Protein AF-A0A1Y3Z872-F1 (afdb_monomer_lite)

Radius of gyration: 25.76 Å; chains: 1; bounding box: 66×37×80 Å

Foldseek 3Di:
DDQDQDQDLDPVVLVVDQDDDDPDDCVPPDPPCCVVPVVPDPVNVVVVVCCVPPVDDDDPDDDRDPRSVVRSVVSSCVNDLLLVLCVPPVVLFAQFQWDFLVLSLLLSVLVCCVPPVVHDDDDSVVSVVVNQVSCCDPPNVVWKHQPAADPVRHGDWDAGDDDRDDRPSCVVSPHDPPDPPPPRTHHGMGTPDGRDDDPPDDDPDD

Sequence (206 aa):
NDLPRVRDRTDSFLRRCLIIEFDKCFTGRERKYIKEDYLTRPEVLEYVLYRVLTVMPSYYELPVPAACKTAADDFSLANNPVMEFAQECLPQLVKYDVFPFEILYILYKNYLKDNNPSSTPLGKNTFITELTRVVQKPPLADEWVYPGRGANNDHIKVPFGYDCGREELLSDYGIAFPGPYIGKRVTGIVRRNPVAVPAQSEPPTA

Secondary structure (DSSP, 8-state):
-PPPP-S--SHHHHTT----------TTS--THHHHTGGG-HHHHHHHHHIIIIISPP-SS----HHHHHHHHHHHHHT-HHHHHHHHHGGG--S-SEEEHHHHHHHHHHHHHHH-TTSPPPPHHHHHHHHHHHTTSTTHHHHEE---B-TTSPBPPEEP-------HHHHHTT---S-TT--SEE-EEEESSPPPPPPPPPPPP-

pLDDT: mean 85.7, std 11.68, range [40.25, 97.69]

Structure (mmCIF, N/CA/C/O backbone):
data_AF-A0A1Y3Z872-F1
#
_entry.id   AF-A0A1Y3Z872-F1
#
loop_
_atom_site.group_PDB
_atom_site.id
_atom_site.type_symbol
_atom_site.label_atom_id
_atom_site.label_alt_id
_atom_site.label_comp_id
_atom_site.label_asym_id
_atom_site.label_entity_id
_atom_site.label_seq_id
_atom_site.pdbx_PDB_ins_code
_atom_site.Cartn_x
_atom_site.Cartn_y
_atom_site.Cartn_z
_atom_site.occupancy
_atom_site.B_iso_or_equiv
_atom_site.auth_seq_id
_atom_site.auth_comp_id
_atom_site.auth_asym_id
_atom_site.auth_atom_id
_atom_site.pdbx_PDB_model_num
ATOM 1 N N . ASN A 1 1 ? -17.282 -11.108 8.131 1.00 66.12 1 ASN A N 1
ATOM 2 C CA . ASN A 1 1 ? -16.591 -10.447 9.262 1.00 66.12 1 ASN A CA 1
ATOM 3 C C . ASN A 1 1 ? -15.231 -9.923 8.826 1.00 66.12 1 ASN A C 1
ATOM 5 O O . ASN A 1 1 ? -14.314 -9.887 9.634 1.00 66.12 1 ASN A O 1
ATOM 9 N N . ASP A 1 2 ? -15.096 -9.515 7.566 1.00 68.44 2 ASP A N 1
ATOM 10 C CA . ASP A 1 2 ? -13.817 -9.046 7.043 1.00 68.44 2 ASP A CA 1
ATOM 11 C C . ASP A 1 2 ? -13.622 -7.570 7.379 1.00 68.44 2 ASP A C 1
ATOM 13 O O . ASP A 1 2 ? -14.581 -6.864 7.717 1.00 68.44 2 ASP A O 1
ATOM 17 N N . LEU A 1 3 ? -12.377 -7.106 7.288 1.00 77.12 3 LEU A N 1
ATOM 18 C CA . LEU A 1 3 ? -12.064 -5.699 7.495 1.00 77.12 3 LEU A CA 1
ATOM 19 C C . LEU A 1 3 ? -12.871 -4.836 6.508 1.00 77.12 3 LEU A C 1
ATOM 21 O O . LEU A 1 3 ? -12.918 -5.148 5.313 1.00 77.12 3 LEU A O 1
ATOM 25 N N . PRO A 1 4 ? -13.510 -3.747 6.975 1.00 75.25 4 PRO A N 1
ATOM 26 C CA . PRO A 1 4 ? -14.294 -2.903 6.092 1.00 75.25 4 PRO A CA 1
ATOM 27 C C . PRO A 1 4 ? -13.388 -2.280 5.026 1.00 75.25 4 PRO A C 1
ATOM 29 O O . PRO A 1 4 ? -12.330 -1.728 5.328 1.00 75.25 4 PRO A O 1
ATOM 32 N N . ARG A 1 5 ? -13.807 -2.344 3.759 1.00 75.00 5 ARG A N 1
ATOM 33 C CA . ARG A 1 5 ? -13.124 -1.629 2.678 1.00 75.00 5 ARG A CA 1
ATOM 34 C C . ARG A 1 5 ? -13.640 -0.196 2.642 1.00 75.00 5 ARG A C 1
ATOM 36 O O . ARG A 1 5 ? -14.825 0.033 2.405 1.00 75.00 5 ARG A O 1
ATOM 43 N N . VAL A 1 6 ? -12.762 0.774 2.887 1.00 75.31 6 VAL A N 1
ATOM 44 C CA . VAL A 1 6 ? -13.133 2.197 2.932 1.00 75.31 6 VAL A CA 1
ATOM 45 C C . VAL A 1 6 ? -12.511 2.946 1.756 1.00 75.31 6 VAL A C 1
ATOM 47 O O . VAL A 1 6 ? -11.404 2.645 1.302 1.00 75.31 6 VAL A O 1
ATOM 50 N N . ARG A 1 7 ? -13.263 3.917 1.221 1.00 68.56 7 ARG A N 1
ATOM 51 C CA . ARG A 1 7 ? -12.821 4.754 0.098 1.00 68.56 7 ARG A CA 1
ATOM 52 C C . ARG A 1 7 ? -11.747 5.760 0.521 1.00 68.56 7 ARG A C 1
ATOM 54 O O . ARG A 1 7 ? -10.785 5.952 -0.216 1.00 68.56 7 ARG A O 1
ATOM 61 N N . ASP A 1 8 ? -11.924 6.408 1.673 1.00 68.69 8 ASP A N 1
ATOM 62 C CA . ASP A 1 8 ? -10.908 7.281 2.269 1.00 68.69 8 ASP A CA 1
ATOM 63 C C . ASP A 1 8 ? -9.905 6.434 3.058 1.00 68.69 8 ASP A C 1
ATOM 65 O O . ASP A 1 8 ? -10.268 5.711 3.981 1.00 68.69 8 ASP A O 1
ATOM 69 N N . ARG A 1 9 ? -8.644 6.494 2.637 1.00 71.50 9 ARG A N 1
ATOM 70 C CA . ARG A 1 9 ? -7.529 5.682 3.153 1.00 71.50 9 ARG A CA 1
ATOM 71 C C . ARG A 1 9 ? -6.392 6.564 3.654 1.00 71.50 9 ARG A C 1
ATOM 73 O O . ARG A 1 9 ? -5.258 6.122 3.794 1.00 71.50 9 ARG A O 1
ATOM 80 N N . THR A 1 10 ? -6.672 7.854 3.817 1.00 69.25 10 THR A N 1
ATOM 81 C CA . THR A 1 10 ? -5.674 8.816 4.258 1.00 69.25 10 THR A CA 1
ATOM 82 C C . THR A 1 10 ? -5.357 8.611 5.734 1.00 69.25 10 THR A C 1
ATOM 84 O O . THR A 1 10 ? -6.208 8.199 6.521 1.00 69.25 10 THR A O 1
ATOM 87 N N . ASP A 1 11 ? -4.153 9.003 6.144 1.00 71.62 11 ASP A N 1
ATOM 88 C CA . ASP A 1 11 ? -3.792 9.082 7.565 1.00 71.62 11 ASP A CA 1
ATOM 89 C C . ASP A 1 11 ? -4.766 9.988 8.351 1.00 71.62 11 ASP A C 1
ATOM 91 O O . ASP A 1 11 ? -5.084 9.767 9.517 1.00 71.62 11 ASP A O 1
ATOM 95 N N . SER A 1 12 ? -5.352 10.971 7.656 1.00 77.06 12 SER A N 1
ATOM 96 C CA . SER A 1 12 ? -6.425 11.824 8.167 1.00 77.06 12 SER A CA 1
ATOM 97 C C . SER A 1 12 ? -7.686 11.033 8.532 1.00 77.06 12 SER A C 1
ATOM 99 O O . SER A 1 12 ? -8.333 11.347 9.531 1.00 77.06 12 SER A O 1
ATOM 101 N N . PHE A 1 13 ? -8.061 10.024 7.751 1.00 83.19 13 PHE A N 1
ATOM 102 C CA . PHE A 1 13 ? -9.158 9.130 8.105 1.00 83.19 13 PHE A CA 1
ATOM 103 C C . PHE A 1 13 ? -8.778 8.265 9.312 1.00 83.19 13 PHE A C 1
ATOM 105 O O . PHE A 1 13 ? -9.490 8.277 10.315 1.00 83.19 13 PHE A O 1
ATOM 112 N N . LEU A 1 14 ? -7.612 7.611 9.265 1.00 81.88 14 LEU A N 1
ATOM 113 C CA . LEU A 1 14 ? -7.167 6.678 10.308 1.00 81.88 14 LEU A CA 1
ATOM 114 C C . LEU A 1 14 ? -7.026 7.335 11.684 1.00 81.88 14 LEU A C 1
ATOM 116 O O . LEU A 1 14 ? -7.503 6.779 12.666 1.00 81.88 14 LEU A O 1
ATOM 120 N N . ARG A 1 15 ? -6.492 8.560 11.773 1.00 83.06 15 ARG A N 1
ATOM 121 C CA . ARG A 1 15 ? -6.383 9.293 13.053 1.00 83.06 15 ARG A CA 1
ATOM 122 C C . ARG A 1 15 ? -7.730 9.614 13.717 1.00 83.06 15 ARG A C 1
ATOM 124 O O . ARG A 1 15 ? -7.749 10.040 14.866 1.00 83.06 15 ARG A O 1
ATOM 131 N N . ARG A 1 16 ? -8.850 9.495 12.991 1.00 86.81 16 ARG A N 1
ATOM 132 C CA . ARG A 1 16 ? -10.214 9.715 13.512 1.00 86.81 16 ARG A CA 1
ATOM 133 C C . ARG A 1 16 ? -10.925 8.413 13.874 1.00 86.81 16 ARG A C 1
ATOM 135 O O . ARG A 1 16 ? -12.041 8.462 14.384 1.00 86.81 16 ARG A O 1
ATOM 142 N N . CYS A 1 17 ? -10.305 7.268 13.609 1.00 86.44 17 CYS A N 1
ATOM 143 C CA . CYS A 1 17 ? -10.882 5.957 13.847 1.00 86.44 17 CYS A CA 1
ATOM 144 C C . CYS A 1 17 ? -10.102 5.226 14.942 1.00 86.44 17 CYS A C 1
ATOM 146 O O . CYS A 1 17 ? -8.883 5.108 14.875 1.00 86.44 17 CYS A O 1
ATOM 148 N N . LEU A 1 18 ? -10.819 4.684 15.929 1.00 89.19 18 LEU A N 1
ATOM 149 C CA . LEU A 1 18 ? -10.270 3.710 16.870 1.00 89.19 18 LEU A CA 1
ATOM 150 C C . LEU A 1 18 ? -10.785 2.326 16.471 1.00 89.19 18 LEU A C 1
ATOM 152 O O . LEU A 1 18 ? -11.960 2.020 16.667 1.00 89.19 18 LEU A O 1
ATOM 156 N N . ILE A 1 19 ? -9.917 1.515 15.867 1.00 88.56 19 ILE A N 1
ATOM 157 C CA . ILE A 1 19 ? -10.273 0.171 15.403 1.00 88.56 19 ILE A CA 1
ATOM 158 C C . ILE A 1 19 ? -10.129 -0.796 16.580 1.00 88.56 19 ILE A C 1
ATOM 160 O O . ILE A 1 19 ? -9.065 -0.895 17.192 1.00 88.56 19 ILE A O 1
ATOM 164 N N . ILE A 1 20 ? -11.229 -1.468 16.926 1.00 89.25 20 ILE A N 1
ATOM 165 C CA . ILE A 1 20 ? -11.314 -2.402 18.053 1.00 89.25 20 ILE A CA 1
ATOM 166 C C . ILE A 1 20 ? -11.712 -3.770 17.512 1.00 89.25 20 ILE A C 1
ATOM 168 O O . ILE A 1 20 ? -12.798 -3.936 16.955 1.00 89.25 20 ILE A O 1
ATOM 172 N N . GLU A 1 21 ? -10.839 -4.749 17.707 1.00 86.75 21 GLU A N 1
ATOM 173 C CA . GLU A 1 21 ? -11.102 -6.137 17.347 1.00 86.75 21 GLU A CA 1
ATOM 174 C C . GLU A 1 21 ? -11.814 -6.864 18.490 1.00 86.75 21 GLU A C 1
ATOM 176 O O . GLU A 1 21 ? -11.395 -6.812 19.648 1.00 86.75 21 GLU A O 1
ATOM 181 N N . PHE A 1 22 ? -12.897 -7.566 18.159 1.00 88.00 22 PHE A N 1
ATOM 182 C CA . PHE A 1 22 ? -13.610 -8.431 19.094 1.00 88.00 22 PHE 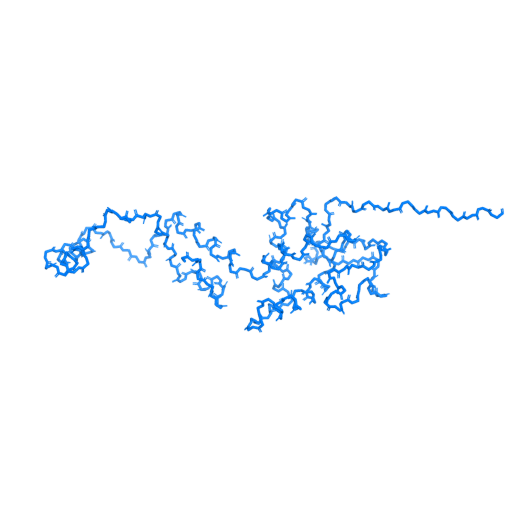A CA 1
ATOM 183 C C . PHE A 1 22 ? -13.165 -9.879 18.872 1.00 88.00 22 PHE A C 1
ATOM 185 O O . PHE A 1 22 ? -13.728 -10.597 18.051 1.00 88.00 22 PHE A O 1
ATOM 192 N N . ASP A 1 23 ? -12.152 -10.311 19.622 1.00 86.50 23 ASP A N 1
ATOM 193 C CA . ASP A 1 23 ? -11.539 -11.644 19.513 1.00 86.50 23 ASP A CA 1
ATOM 194 C C . ASP A 1 23 ? -12.351 -12.761 20.205 1.00 86.50 23 ASP A C 1
ATOM 196 O O . ASP A 1 23 ? -12.049 -13.950 20.076 1.00 86.50 23 ASP A O 1
ATOM 200 N N . LYS A 1 24 ? -13.388 -12.404 20.976 1.00 88.75 24 LYS A N 1
ATOM 201 C CA . LYS A 1 24 ? -14.192 -13.364 21.743 1.00 88.75 24 LYS A CA 1
ATOM 202 C C . LYS A 1 24 ? -15.412 -13.846 20.969 1.00 88.75 24 LYS A C 1
ATOM 204 O O . LYS A 1 24 ? -16.286 -13.073 20.591 1.00 88.75 24 LYS A O 1
ATOM 209 N N . CYS A 1 25 ? -15.528 -15.168 20.867 1.00 87.38 25 CYS A N 1
ATOM 210 C CA . CYS A 1 25 ? -16.729 -15.853 20.406 1.00 87.38 25 CYS A CA 1
ATOM 211 C C . CYS A 1 25 ? -17.545 -16.377 21.601 1.00 87.38 25 CYS A C 1
ATOM 213 O O . CYS A 1 25 ? -17.008 -17.029 22.508 1.00 87.38 25 CYS A O 1
ATOM 215 N N . PHE A 1 26 ? -18.848 -16.097 21.612 1.00 89.62 26 PHE A N 1
ATOM 216 C CA . PHE A 1 26 ? -19.775 -16.542 22.659 1.00 89.62 26 PHE A CA 1
ATOM 217 C C . PHE A 1 26 ? -20.781 -17.591 22.181 1.00 89.62 26 PHE A C 1
ATOM 219 O O . PHE A 1 26 ? -21.652 -17.964 22.960 1.00 89.62 26 PHE A O 1
ATOM 226 N N . THR A 1 27 ? -20.646 -18.098 20.953 1.00 90.75 27 THR A N 1
ATOM 227 C CA . THR A 1 27 ? -21.543 -19.114 20.388 1.00 90.75 27 THR A CA 1
ATOM 228 C C . THR A 1 27 ? -21.697 -20.304 21.335 1.00 90.75 27 THR A C 1
ATOM 230 O O . THR A 1 27 ? -20.707 -20.865 21.804 1.00 90.75 27 THR A O 1
ATOM 233 N N . GLY A 1 28 ? -22.942 -20.658 21.661 1.00 93.19 28 GLY A N 1
ATOM 234 C CA . GLY A 1 28 ? -23.264 -21.760 22.581 1.00 93.19 28 GLY A CA 1
ATOM 235 C C . GLY A 1 28 ? -23.115 -21.437 24.077 1.00 93.19 28 GLY A C 1
ATOM 236 O O . GLY A 1 28 ? -23.486 -22.248 24.920 1.00 93.19 28 GLY A O 1
ATOM 237 N N . ARG A 1 29 ? -22.628 -20.242 24.426 1.00 93.44 29 ARG A N 1
ATOM 238 C CA . ARG A 1 29 ? -22.554 -19.709 25.802 1.00 93.44 29 ARG A CA 1
ATOM 239 C C . ARG A 1 29 ? -23.128 -18.293 25.901 1.00 93.44 29 ARG A C 1
ATOM 241 O O . ARG A 1 29 ? -22.707 -17.483 26.728 1.00 93.44 29 ARG A O 1
ATOM 248 N N . GLU A 1 30 ? -24.071 -17.984 25.017 1.00 93.06 30 GLU A N 1
ATOM 249 C CA . GLU A 1 30 ? -24.700 -16.673 24.915 1.00 93.06 30 GLU A CA 1
ATOM 250 C C . GLU A 1 30 ? -25.536 -16.360 26.158 1.00 93.06 30 GLU A C 1
ATOM 252 O O . GLU A 1 30 ? -26.421 -17.118 26.556 1.00 93.06 30 GLU A O 1
ATOM 257 N N . ARG A 1 31 ? -25.327 -15.174 26.726 1.00 93.19 31 ARG A N 1
ATOM 258 C CA . ARG A 1 31 ? -26.200 -14.609 27.759 1.00 93.19 31 ARG A CA 1
ATOM 259 C C . ARG A 1 31 ? -27.181 -13.635 27.114 1.00 93.19 31 ARG A C 1
ATOM 261 O O . ARG A 1 31 ? -26.983 -12.425 27.162 1.00 93.19 31 ARG A O 1
ATOM 268 N N . LYS A 1 32 ? -28.225 -14.173 26.476 1.00 91.75 32 LYS A N 1
ATOM 269 C CA . LYS A 1 32 ? -29.190 -13.399 25.662 1.00 91.75 32 LYS A CA 1
ATOM 270 C C . LYS A 1 32 ? -29.867 -12.259 26.438 1.00 91.75 32 LYS A C 1
ATOM 272 O O . LYS A 1 32 ? -30.037 -11.170 25.899 1.00 91.75 32 LYS A O 1
ATOM 277 N N . TYR A 1 33 ? -30.119 -12.473 27.732 1.00 93.31 33 TYR A N 1
ATOM 278 C CA . TYR A 1 33 ? -30.710 -11.487 28.643 1.00 93.31 33 TYR A CA 1
ATOM 279 C C . TYR A 1 33 ? -29.883 -10.199 28.810 1.00 93.31 33 TYR A C 1
ATOM 281 O O . TYR A 1 33 ? -30.417 -9.187 29.251 1.00 93.31 33 TYR A O 1
ATOM 289 N N . ILE A 1 34 ? -28.588 -10.194 28.457 1.00 92.94 34 ILE A N 1
ATOM 290 C CA . ILE A 1 34 ? -27.761 -8.981 28.550 1.00 92.94 34 ILE A CA 1
ATOM 291 C C . ILE A 1 34 ? -28.351 -7.857 27.695 1.00 92.94 34 ILE A C 1
ATOM 293 O O . ILE A 1 34 ? -28.415 -6.716 28.143 1.00 92.94 34 ILE A O 1
ATOM 297 N N . LYS A 1 35 ? -28.792 -8.179 26.475 1.00 88.81 35 LYS A N 1
ATOM 298 C CA . LYS A 1 35 ? -29.248 -7.176 25.509 1.00 88.81 35 LYS A CA 1
ATOM 299 C C . LYS A 1 35 ? -30.618 -6.602 25.861 1.00 88.81 35 LYS A C 1
ATOM 301 O O . LYS A 1 35 ? -30.815 -5.400 25.742 1.00 88.81 35 LYS A O 1
ATOM 306 N N . GLU A 1 36 ? -31.551 -7.471 26.230 1.00 91.00 36 GLU A N 1
ATOM 307 C CA . GLU A 1 36 ? -32.970 -7.122 26.385 1.00 91.00 36 GLU A CA 1
ATOM 308 C C . GLU A 1 36 ? -33.304 -6.588 27.778 1.00 91.00 36 GLU A C 1
ATOM 310 O O . GLU A 1 36 ? -34.220 -5.788 27.916 1.00 91.00 36 GLU A O 1
ATOM 315 N N . ASP A 1 37 ? -32.556 -7.011 28.796 1.00 94.06 37 ASP A N 1
ATOM 316 C CA . ASP A 1 37 ? -32.821 -6.670 30.190 1.00 94.06 37 ASP A CA 1
ATOM 317 C C . ASP A 1 37 ? -31.643 -5.875 30.768 1.00 94.06 37 ASP A C 1
ATOM 319 O O . ASP A 1 37 ? -31.758 -4.673 31.007 1.00 94.06 37 ASP A O 1
ATOM 323 N N . TYR A 1 38 ? -30.464 -6.494 30.876 1.00 93.94 38 TYR A N 1
ATOM 324 C CA . TYR A 1 38 ? -29.333 -5.951 31.644 1.00 93.94 38 TYR A CA 1
ATOM 325 C C . TYR A 1 38 ? -28.867 -4.551 31.202 1.00 93.94 38 TYR A C 1
ATOM 327 O O . TYR A 1 38 ? -28.580 -3.711 32.049 1.00 93.94 38 TYR A O 1
ATOM 335 N N . LEU A 1 39 ? -28.813 -4.276 29.892 1.00 92.81 39 LEU A N 1
ATOM 336 C CA . LEU A 1 39 ? -28.410 -2.965 29.358 1.00 92.81 39 LEU A CA 1
ATOM 337 C C . LEU A 1 39 ? -29.425 -1.840 29.618 1.00 92.81 39 LEU A C 1
ATOM 339 O O . LEU A 1 39 ? -29.081 -0.674 29.447 1.00 92.81 39 LEU A O 1
ATOM 343 N N . THR A 1 40 ? -30.658 -2.172 30.006 1.00 94.06 40 THR A N 1
ATOM 344 C CA . THR A 1 40 ? -31.743 -1.199 30.226 1.00 94.06 40 THR A CA 1
ATOM 345 C C . THR A 1 40 ? -32.035 -0.944 31.701 1.00 94.06 40 THR A C 1
ATOM 347 O O . THR A 1 40 ? -32.778 -0.018 32.028 1.00 94.06 40 THR A O 1
ATOM 350 N N . ARG A 1 41 ? -31.451 -1.744 32.600 1.00 97.00 41 ARG A N 1
ATOM 351 C CA . ARG A 1 41 ? -31.707 -1.640 34.033 1.00 97.00 41 ARG A CA 1
ATOM 352 C C . ARG A 1 41 ? -31.155 -0.328 34.604 1.00 97.00 41 ARG A C 1
ATOM 354 O O . ARG A 1 41 ? -29.981 -0.025 34.357 1.00 97.00 41 ARG A O 1
ATOM 361 N N . PRO A 1 42 ? -31.944 0.424 35.394 1.00 97.69 42 PRO A N 1
ATOM 362 C CA . PRO A 1 42 ? -31.511 1.697 35.964 1.00 97.69 42 PRO A CA 1
ATOM 363 C C . PRO A 1 42 ? -30.186 1.598 36.721 1.00 97.69 42 PRO A C 1
ATOM 365 O O . PRO A 1 42 ? -29.287 2.395 36.476 1.00 97.69 42 PRO A O 1
ATOM 368 N N . GLU A 1 43 ? -30.004 0.564 37.544 1.00 97.19 43 GLU A N 1
ATOM 369 C CA . GLU A 1 43 ? -28.798 0.395 38.353 1.00 97.19 43 GLU A CA 1
ATOM 370 C C . GLU A 1 43 ? -27.528 0.198 37.509 1.00 97.19 43 GLU A C 1
ATOM 372 O O . GLU A 1 43 ? -26.439 0.616 37.903 1.00 97.19 43 GLU A O 1
ATOM 377 N N . VAL A 1 44 ? -27.649 -0.404 36.320 1.00 96.25 44 VAL A N 1
ATOM 378 C CA . VAL A 1 44 ? -26.520 -0.598 35.399 1.00 96.25 44 VAL A CA 1
ATOM 379 C C . VAL A 1 44 ? -26.169 0.719 34.712 1.00 96.25 44 VAL A C 1
ATOM 381 O O . VAL A 1 44 ? -24.991 1.062 34.606 1.00 96.25 44 VAL A O 1
ATOM 384 N N . LEU A 1 45 ? -27.176 1.476 34.275 1.00 96.25 45 LEU A N 1
ATOM 385 C CA . LEU A 1 45 ? -26.983 2.781 33.643 1.00 96.25 45 LEU A CA 1
ATOM 386 C C . LEU A 1 45 ? -26.377 3.792 34.623 1.00 96.25 45 LEU A C 1
ATOM 388 O O . LEU A 1 45 ? -25.405 4.473 34.289 1.00 96.25 45 LEU A O 1
ATOM 392 N N . GLU A 1 46 ? -26.900 3.837 35.848 1.00 97.25 46 GLU A N 1
ATOM 393 C CA . GLU A 1 46 ? -26.372 4.656 36.939 1.00 97.25 46 GLU A CA 1
ATOM 394 C C . GLU A 1 46 ? -24.934 4.264 37.282 1.00 97.25 46 GLU A C 1
ATOM 396 O O . GLU A 1 46 ? -24.080 5.136 37.446 1.00 97.25 46 GLU A O 1
ATOM 401 N N . TYR A 1 47 ? -24.630 2.963 37.312 1.00 96.06 47 TYR A N 1
ATOM 402 C CA . TYR A 1 47 ? -23.266 2.488 37.516 1.00 96.06 47 TYR A CA 1
ATOM 403 C C . TYR A 1 47 ? -22.320 2.965 36.409 1.00 96.06 47 TYR A C 1
ATOM 405 O O . TYR A 1 47 ? -21.247 3.485 36.711 1.00 96.06 47 TYR A O 1
ATOM 413 N N . VAL A 1 48 ? -22.696 2.832 35.133 1.00 94.94 48 VAL A N 1
ATOM 414 C CA . VAL A 1 48 ? -21.868 3.306 34.008 1.00 94.94 48 VAL A CA 1
ATOM 415 C C . VAL A 1 48 ? -21.640 4.814 34.107 1.00 94.94 48 VAL A C 1
ATOM 417 O O . VAL A 1 48 ? -20.502 5.267 33.968 1.00 94.94 48 VAL A O 1
ATOM 420 N N . LEU A 1 49 ? -22.683 5.586 34.416 1.00 95.69 49 LEU A N 1
ATOM 421 C CA . LEU A 1 49 ? -22.580 7.032 34.591 1.00 95.69 49 LEU A CA 1
ATOM 422 C C . LEU A 1 49 ? -21.638 7.399 35.746 1.00 95.69 49 LEU A C 1
ATOM 424 O O . LEU A 1 49 ? -20.735 8.214 35.564 1.00 95.69 49 LEU A O 1
ATOM 428 N N . TYR A 1 50 ? -21.791 6.758 36.906 1.00 96.56 50 TYR A N 1
ATOM 429 C CA . TYR A 1 50 ? -20.905 6.939 38.057 1.00 96.56 50 TYR A CA 1
ATOM 430 C C . TYR A 1 50 ? -19.445 6.613 37.713 1.00 96.56 50 TYR A C 1
ATOM 432 O O . TYR A 1 50 ? -18.528 7.359 38.061 1.00 96.56 50 TYR A O 1
ATOM 440 N N . ARG A 1 51 ? -19.203 5.526 36.969 1.00 95.00 51 ARG A N 1
ATOM 441 C CA . ARG A 1 51 ? -17.851 5.165 36.522 1.00 95.00 51 ARG A CA 1
ATOM 442 C C . ARG A 1 51 ? -17.231 6.268 35.674 1.00 95.00 51 ARG A C 1
ATOM 444 O O . ARG A 1 51 ? -16.080 6.619 35.922 1.00 95.00 51 ARG A O 1
ATOM 451 N N . VAL A 1 52 ? -17.982 6.817 34.723 1.00 91.19 52 VAL A N 1
ATOM 452 C CA . VAL A 1 52 ? -17.500 7.875 33.825 1.00 91.19 52 VAL A CA 1
ATOM 453 C C . VAL A 1 52 ? -17.275 9.193 34.568 1.00 91.19 52 VAL A C 1
ATOM 455 O O . VAL A 1 52 ? -16.258 9.837 34.343 1.00 91.19 52 VAL A O 1
ATOM 458 N N . LEU A 1 53 ? -18.193 9.589 35.455 1.00 93.00 53 LEU A N 1
ATOM 459 C CA . LEU A 1 53 ? -18.144 10.897 36.117 1.00 93.00 53 LEU A CA 1
ATOM 460 C C . LEU A 1 53 ? -17.202 10.954 37.320 1.00 93.00 53 LEU A C 1
ATOM 462 O O . LEU A 1 53 ? -16.715 12.031 37.654 1.00 93.00 53 LEU A O 1
ATOM 466 N N . THR A 1 54 ? -17.009 9.838 38.024 1.00 94.56 54 THR A N 1
ATOM 467 C CA . THR A 1 54 ? -16.372 9.853 39.351 1.00 94.56 54 THR A CA 1
ATOM 468 C C . THR A 1 54 ? -15.129 8.979 39.434 1.00 94.56 54 THR A C 1
ATOM 470 O O . THR A 1 54 ? -14.201 9.312 40.165 1.00 94.56 54 THR A O 1
ATOM 473 N N . VAL A 1 55 ? -15.100 7.849 38.720 1.00 93.62 55 VAL A N 1
ATOM 474 C CA . VAL A 1 55 ? -14.016 6.858 38.847 1.00 93.62 55 VAL A CA 1
ATOM 475 C C . VAL A 1 55 ? -12.957 7.022 37.761 1.00 93.62 55 VAL A C 1
ATOM 477 O O . VAL A 1 55 ? -11.773 6.812 38.017 1.00 93.62 55 VAL A O 1
ATOM 480 N N . MET A 1 56 ? -13.364 7.361 36.539 1.00 90.81 56 MET A N 1
ATOM 481 C CA . MET A 1 56 ? -12.435 7.568 35.435 1.00 90.81 56 MET A CA 1
ATOM 482 C C . MET A 1 56 ? -11.726 8.923 35.579 1.00 90.81 56 MET A C 1
ATOM 484 O O . MET A 1 56 ? -12.394 9.933 35.798 1.00 90.81 56 MET A O 1
ATOM 488 N N . PRO A 1 57 ? -10.388 8.977 35.438 1.00 88.75 57 PRO A N 1
ATOM 489 C CA . PRO A 1 57 ? -9.670 10.244 35.377 1.00 88.75 57 PRO A CA 1
ATOM 490 C C . PRO A 1 57 ? -10.172 11.096 34.215 1.00 88.75 57 PRO A C 1
ATOM 492 O O . PRO A 1 57 ? -10.508 10.557 33.161 1.00 88.75 57 PRO A O 1
ATOM 495 N N . SER A 1 58 ? -10.158 12.419 34.372 1.00 86.38 58 SER A N 1
ATOM 496 C CA . SER A 1 58 ? -10.428 13.331 33.261 1.00 86.38 58 SER A CA 1
ATOM 497 C C . SER A 1 58 ? -9.451 13.077 32.113 1.00 86.38 58 SER A C 1
ATOM 499 O O . SER A 1 58 ? -8.238 13.025 32.322 1.00 86.38 58 SER A O 1
ATOM 501 N N . TYR A 1 59 ? -9.976 12.950 30.898 1.00 82.44 59 TYR A N 1
ATOM 502 C CA . TYR A 1 59 ? -9.190 12.745 29.687 1.00 82.44 59 TYR A CA 1
ATOM 503 C C . TYR A 1 59 ? -9.660 13.700 28.589 1.00 82.44 59 TYR A C 1
ATOM 505 O O . TYR A 1 59 ? -10.851 13.965 28.444 1.00 82.44 59 TYR A O 1
ATOM 513 N N . TYR A 1 60 ? -8.705 14.215 27.819 1.00 86.38 60 TYR A N 1
ATOM 514 C CA . TYR A 1 60 ? -8.962 15.044 26.634 1.00 86.38 60 TYR A CA 1
ATOM 515 C C . TYR A 1 60 ? -8.711 14.273 25.333 1.00 86.38 60 TYR A C 1
ATOM 517 O O . TYR A 1 60 ? -9.167 14.680 24.270 1.00 86.38 60 TYR A O 1
ATOM 525 N N . GLU A 1 61 ? -8.028 13.131 25.435 1.00 84.88 61 GLU A N 1
ATOM 526 C CA . GLU A 1 61 ? -7.742 12.208 24.344 1.00 84.88 61 GLU A CA 1
ATOM 527 C C . GLU A 1 61 ? -7.955 10.778 24.841 1.00 84.88 61 GLU A C 1
ATOM 529 O O . GLU A 1 61 ? -7.646 10.453 25.992 1.00 84.88 61 GLU A O 1
ATOM 534 N N . LEU A 1 62 ? -8.500 9.917 23.983 1.00 84.62 62 LEU A N 1
ATOM 535 C CA . LEU A 1 62 ? -8.635 8.500 24.300 1.00 84.62 62 LEU A CA 1
ATOM 536 C C . LEU A 1 62 ? -7.260 7.828 24.174 1.00 84.62 62 LEU A C 1
ATOM 538 O O . LEU A 1 62 ? -6.620 7.967 23.127 1.00 84.62 62 LEU A O 1
ATOM 542 N N . PRO A 1 63 ? -6.793 7.075 25.188 1.00 86.19 63 PRO A N 1
ATOM 543 C CA . PRO A 1 63 ? -5.573 6.298 25.042 1.00 86.19 63 PRO A CA 1
ATOM 544 C C . PRO A 1 63 ? -5.776 5.267 23.932 1.00 86.19 63 PRO A C 1
ATOM 546 O O . PRO A 1 63 ? -6.822 4.625 23.870 1.00 86.19 63 PRO A O 1
ATOM 549 N N . VAL A 1 64 ? -4.773 5.098 23.071 1.00 88.75 64 VAL A N 1
ATOM 550 C CA . VAL A 1 64 ? -4.800 4.112 21.983 1.00 88.75 64 VAL A CA 1
ATOM 551 C C . VAL A 1 64 ? -4.011 2.875 22.427 1.00 88.75 64 VAL A C 1
ATOM 553 O O . VAL A 1 64 ? -2.773 2.929 22.450 1.00 88.75 64 VAL A O 1
ATOM 556 N N . PRO A 1 65 ? -4.681 1.764 22.801 1.00 91.19 65 PRO A N 1
ATOM 557 C CA . PRO A 1 65 ? -4.009 0.532 23.201 1.00 91.19 65 PRO A CA 1
ATOM 558 C C . PRO A 1 65 ? -3.177 -0.053 22.058 1.00 91.19 65 PRO A C 1
ATOM 560 O O . PRO A 1 65 ? -3.471 0.176 20.886 1.00 91.19 65 PRO A O 1
ATOM 563 N N . ALA A 1 66 ? -2.173 -0.868 22.392 1.00 91.12 66 ALA A N 1
ATOM 564 C CA . ALA A 1 66 ? -1.324 -1.523 21.393 1.00 91.12 66 ALA A CA 1
ATOM 565 C C . ALA A 1 66 ? -2.138 -2.348 20.379 1.00 91.12 66 ALA A C 1
ATOM 567 O O . ALA A 1 66 ? -1.909 -2.218 19.184 1.00 91.12 66 ALA A O 1
ATOM 568 N N . ALA A 1 67 ? -3.146 -3.095 20.846 1.00 89.56 67 ALA A N 1
ATOM 569 C CA . ALA A 1 67 ? -4.030 -3.875 19.978 1.00 89.56 67 ALA A CA 1
ATOM 570 C C . ALA A 1 67 ? -4.752 -3.004 18.932 1.00 89.56 67 ALA A C 1
ATOM 572 O O . ALA A 1 67 ? -4.828 -3.379 17.769 1.00 89.56 67 ALA A O 1
ATOM 573 N N . CYS A 1 68 ? -5.209 -1.806 19.311 1.00 90.38 68 CYS A N 1
ATOM 574 C CA . CYS A 1 68 ? -5.837 -0.871 18.375 1.00 90.38 68 CYS A CA 1
ATOM 575 C C . CYS A 1 68 ? -4.852 -0.310 17.343 1.00 90.38 68 CYS A C 1
ATOM 577 O O . CYS A 1 68 ? -5.249 -0.053 16.211 1.00 90.38 68 CYS A O 1
ATOM 579 N N . LYS A 1 69 ? -3.580 -0.109 17.716 1.00 88.38 69 LYS A N 1
ATOM 580 C CA . LYS A 1 69 ? -2.541 0.330 16.770 1.00 88.38 69 LYS A CA 1
ATOM 581 C C . LYS A 1 69 ? -2.269 -0.752 15.731 1.00 88.38 69 LYS A C 1
ATOM 583 O O . LYS A 1 69 ? -2.301 -0.458 14.546 1.00 88.38 69 LYS A O 1
ATOM 588 N N . THR A 1 70 ? -2.097 -1.996 16.179 1.00 87.00 70 THR A N 1
ATOM 589 C CA . THR A 1 70 ? -1.925 -3.152 15.290 1.00 87.00 70 THR A CA 1
ATOM 590 C C . THR A 1 70 ? -3.113 -3.308 14.344 1.00 87.00 70 THR A C 1
ATOM 592 O O . THR A 1 70 ? -2.918 -3.348 13.135 1.00 87.00 70 THR A O 1
ATOM 595 N N . ALA A 1 71 ? -4.343 -3.262 14.863 1.00 87.69 71 ALA A N 1
ATOM 596 C CA . ALA A 1 71 ? -5.545 -3.348 14.036 1.00 87.69 71 ALA A CA 1
ATOM 597 C C . ALA A 1 71 ? -5.653 -2.197 13.013 1.00 87.69 71 ALA A C 1
ATOM 599 O O . ALA A 1 71 ? -6.154 -2.384 11.904 1.00 87.69 71 ALA A O 1
ATOM 600 N N . ALA A 1 72 ? -5.176 -0.995 13.360 1.00 85.88 72 ALA A N 1
ATOM 601 C CA . ALA A 1 72 ? -5.124 0.135 12.435 1.00 85.88 72 ALA A CA 1
ATOM 602 C C . ALA A 1 72 ? -4.066 -0.039 11.336 1.00 85.88 72 ALA A C 1
ATOM 604 O O . ALA A 1 72 ? -4.335 0.294 10.178 1.00 85.88 72 ALA A O 1
ATOM 605 N N . ASP A 1 73 ? -2.901 -0.589 11.675 1.00 82.19 73 ASP A N 1
ATOM 606 C CA . ASP A 1 73 ? -1.856 -0.922 10.707 1.00 82.19 73 ASP A CA 1
ATOM 607 C C . ASP A 1 73 ? -2.342 -2.002 9.729 1.00 82.19 73 ASP A C 1
ATOM 609 O O . ASP A 1 73 ? -2.223 -1.829 8.514 1.00 82.19 73 ASP A O 1
ATOM 613 N N . ASP A 1 74 ? -2.977 -3.060 10.236 1.00 81.69 74 ASP A N 1
ATOM 614 C CA . ASP A 1 74 ? -3.541 -4.143 9.424 1.00 81.69 74 ASP A CA 1
ATOM 615 C C . ASP A 1 74 ? -4.669 -3.640 8.518 1.00 81.69 74 ASP A C 1
ATOM 617 O O . ASP A 1 74 ? -4.702 -3.943 7.323 1.00 81.69 74 ASP A O 1
ATOM 621 N N . PHE A 1 75 ? -5.556 -2.789 9.043 1.00 84.00 75 PHE A N 1
ATOM 622 C CA . PHE A 1 75 ? -6.589 -2.129 8.249 1.00 84.00 75 PHE A CA 1
ATOM 623 C C . PHE A 1 75 ? -5.996 -1.269 7.128 1.00 84.00 75 PHE A C 1
ATOM 625 O O . PHE A 1 75 ? -6.500 -1.295 6.002 1.00 84.00 75 PHE A O 1
ATOM 632 N N . SER A 1 76 ? -4.936 -0.513 7.421 1.00 79.19 76 SER A N 1
ATOM 633 C CA . SER A 1 76 ? -4.242 0.330 6.446 1.00 79.19 76 SER A CA 1
ATOM 634 C C . SER A 1 76 ? -3.588 -0.510 5.346 1.00 79.19 76 SER A C 1
ATOM 636 O O . SER A 1 76 ? -3.740 -0.206 4.161 1.00 79.19 76 SER A O 1
ATOM 638 N N . LEU A 1 77 ? -2.931 -1.614 5.719 1.00 72.50 77 LEU A N 1
ATOM 639 C CA . LEU A 1 77 ? -2.325 -2.565 4.787 1.00 72.50 77 LEU A CA 1
ATOM 640 C C . LEU A 1 77 ? -3.375 -3.230 3.893 1.00 72.50 77 LEU A C 1
ATOM 642 O O . LEU A 1 77 ? -3.238 -3.196 2.671 1.00 72.50 77 LEU A O 1
ATOM 646 N N . ALA A 1 78 ? -4.450 -3.760 4.482 1.00 72.44 78 ALA A N 1
ATOM 647 C CA . ALA A 1 78 ? -5.540 -4.408 3.754 1.00 72.44 78 ALA A CA 1
ATOM 648 C C . ALA A 1 78 ? -6.280 -3.443 2.812 1.00 72.44 78 ALA A C 1
ATOM 650 O O . ALA A 1 78 ? -6.853 -3.857 1.805 1.00 72.44 78 ALA A O 1
ATOM 651 N N . ASN A 1 79 ? -6.273 -2.144 3.111 1.00 78.69 79 ASN A N 1
ATOM 652 C CA . ASN A 1 79 ? -6.883 -1.121 2.267 1.00 78.69 79 ASN A CA 1
ATOM 653 C C . ASN A 1 79 ? -5.894 -0.425 1.320 1.00 78.69 79 ASN A C 1
ATOM 655 O O . ASN A 1 79 ? -6.305 0.499 0.618 1.00 78.69 79 ASN A O 1
ATOM 659 N N . ASN A 1 80 ? -4.624 -0.837 1.246 1.00 82.62 80 ASN A N 1
ATOM 660 C CA . ASN A 1 80 ? -3.648 -0.201 0.366 1.00 82.62 80 ASN A CA 1
ATOM 661 C C . ASN A 1 80 ? -3.711 -0.796 -1.060 1.00 82.62 80 ASN A C 1
ATOM 663 O O . ASN A 1 80 ? -3.203 -1.896 -1.284 1.00 82.62 80 ASN A O 1
ATOM 667 N N . PRO A 1 81 ? -4.247 -0.067 -2.063 1.00 86.75 81 PRO A N 1
ATOM 668 C CA . PRO A 1 81 ? -4.371 -0.585 -3.427 1.00 86.75 81 PRO A CA 1
ATOM 669 C C . PRO A 1 81 ? -3.015 -0.825 -4.101 1.00 86.75 81 PRO A C 1
ATOM 671 O O . PRO A 1 81 ? -2.939 -1.578 -5.064 1.00 86.75 81 PRO A O 1
ATOM 674 N N . VAL A 1 82 ? -1.948 -0.165 -3.636 1.00 91.50 82 VAL A N 1
ATOM 675 C CA . VAL A 1 82 ? -0.588 -0.380 -4.150 1.00 91.50 82 VAL A CA 1
ATOM 676 C C . VAL A 1 82 ? 0.010 -1.652 -3.566 1.00 91.50 82 VAL A C 1
ATOM 678 O O . VAL A 1 82 ? 0.722 -2.345 -4.282 1.00 91.50 82 VAL A O 1
ATOM 681 N N . MET A 1 83 ? -0.291 -1.975 -2.303 1.00 88.62 83 MET A N 1
ATOM 682 C CA . MET A 1 83 ? 0.110 -3.249 -1.696 1.00 88.62 83 MET A CA 1
ATOM 683 C C . MET A 1 83 ? -0.561 -4.418 -2.418 1.00 88.62 83 MET A C 1
ATOM 685 O O . MET A 1 83 ? 0.132 -5.336 -2.839 1.00 88.62 83 MET A O 1
ATOM 689 N N . GLU A 1 84 ? -1.880 -4.336 -2.609 1.00 89.56 84 GLU A N 1
ATOM 690 C CA . GLU A 1 84 ? -2.681 -5.343 -3.318 1.00 89.56 84 GLU A CA 1
ATOM 691 C C . GLU A 1 84 ? -2.159 -5.542 -4.750 1.00 89.56 84 GLU A C 1
ATOM 693 O O . GLU A 1 84 ? -1.748 -6.639 -5.119 1.00 89.56 84 GLU A O 1
ATOM 698 N N . PHE A 1 85 ? -2.009 -4.448 -5.508 1.00 94.19 85 PHE A N 1
ATOM 699 C CA . PHE A 1 85 ? -1.360 -4.466 -6.821 1.00 94.19 85 PHE A CA 1
ATOM 700 C C . PHE A 1 85 ? 0.026 -5.121 -6.792 1.00 94.19 85 PHE A C 1
ATOM 702 O O . PHE A 1 85 ? 0.339 -5.942 -7.650 1.00 94.19 85 PHE A O 1
ATOM 709 N N . ALA A 1 86 ? 0.883 -4.736 -5.844 1.00 94.81 86 ALA A N 1
ATOM 710 C CA . ALA A 1 86 ? 2.261 -5.200 -5.819 1.00 94.81 86 ALA A CA 1
ATOM 711 C C . ALA A 1 86 ? 2.352 -6.697 -5.496 1.00 94.81 86 ALA A C 1
ATOM 713 O O . ALA A 1 86 ? 3.148 -7.395 -6.116 1.00 94.81 86 ALA A O 1
ATOM 714 N N . GLN A 1 87 ? 1.533 -7.191 -4.566 1.00 92.75 87 GLN A N 1
ATOM 715 C CA . GLN A 1 87 ? 1.482 -8.609 -4.209 1.00 92.75 87 GLN A CA 1
ATO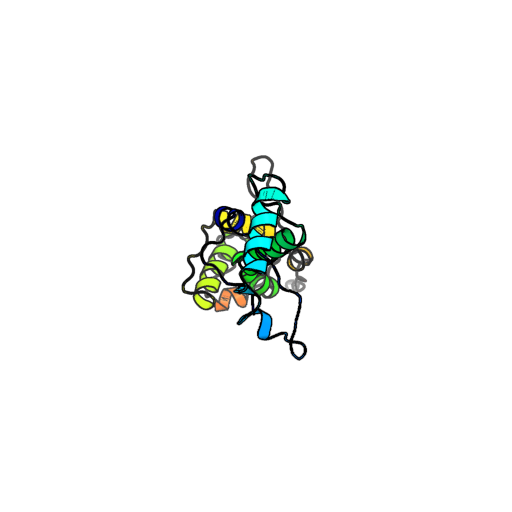M 716 C C . GLN A 1 87 ? 0.929 -9.482 -5.335 1.00 92.75 87 GLN A C 1
ATOM 718 O O . GLN A 1 87 ? 1.390 -10.608 -5.492 1.00 92.75 87 GLN A O 1
ATOM 723 N N . GLU A 1 88 ? -0.016 -8.979 -6.128 1.00 93.50 88 GLU A N 1
ATOM 724 C CA . GLU A 1 88 ? -0.591 -9.752 -7.229 1.00 93.50 88 GLU A CA 1
ATOM 725 C C . GLU A 1 88 ? 0.254 -9.676 -8.502 1.00 93.50 88 GLU A C 1
ATOM 727 O O . GLU A 1 88 ? 0.526 -10.698 -9.129 1.00 93.50 88 GLU A O 1
ATOM 732 N N . CYS A 1 89 ? 0.697 -8.480 -8.894 1.00 95.38 89 CYS A N 1
ATOM 733 C CA . CYS A 1 89 ? 1.346 -8.270 -10.186 1.00 95.38 89 CYS A CA 1
ATOM 734 C C . CYS A 1 89 ? 2.854 -8.534 -10.162 1.00 95.38 89 CYS A C 1
ATOM 736 O O . CYS A 1 89 ? 3.376 -9.100 -11.119 1.00 95.38 89 CYS A O 1
ATOM 738 N N . LEU A 1 90 ? 3.586 -8.119 -9.118 1.00 95.25 90 LEU A N 1
ATOM 739 C CA . LEU A 1 90 ? 5.053 -8.215 -9.146 1.00 95.25 90 LEU A CA 1
ATOM 740 C C . LEU A 1 90 ? 5.578 -9.658 -9.221 1.00 95.25 90 LEU A C 1
ATOM 742 O O . LEU A 1 90 ? 6.513 -9.867 -9.991 1.00 95.25 90 LEU A O 1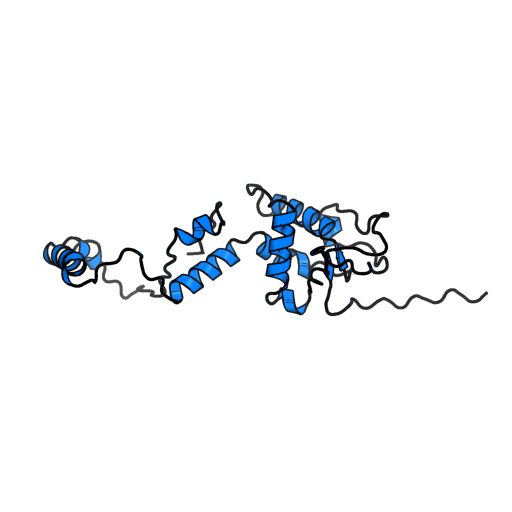
ATOM 746 N N . PRO A 1 91 ? 4.995 -10.658 -8.528 1.00 93.25 91 PRO A N 1
ATOM 747 C CA . PRO A 1 91 ? 5.439 -12.051 -8.657 1.00 93.25 91 PRO A CA 1
ATOM 748 C C . PRO A 1 91 ? 5.233 -12.655 -10.054 1.00 93.25 91 PRO A C 1
ATOM 750 O O . PRO A 1 91 ? 5.883 -13.634 -10.406 1.00 93.25 91 PRO A O 1
ATOM 753 N N . GLN A 1 92 ? 4.323 -12.091 -10.854 1.00 93.69 92 GLN A N 1
ATOM 754 C CA . GLN A 1 92 ? 4.053 -12.539 -12.225 1.00 93.69 92 GLN A CA 1
ATOM 755 C C . GLN A 1 92 ? 5.012 -11.914 -13.247 1.00 93.69 92 GLN A C 1
ATOM 757 O O . GLN A 1 92 ? 5.109 -12.389 -14.375 1.00 93.69 92 GLN A O 1
ATOM 762 N N . LEU A 1 93 ? 5.731 -10.855 -12.867 1.00 91.62 93 LEU A N 1
ATOM 763 C CA . LEU A 1 93 ? 6.785 -10.281 -13.689 1.00 91.62 93 LEU A CA 1
ATOM 764 C C . LEU A 1 93 ? 8.012 -11.177 -13.575 1.00 91.62 93 LEU A C 1
ATOM 766 O O . LEU A 1 93 ? 8.624 -11.248 -12.511 1.00 91.62 93 LEU A O 1
ATOM 770 N N . VAL A 1 94 ? 8.395 -11.856 -14.653 1.00 88.88 94 VAL A N 1
ATOM 771 C CA . VAL A 1 94 ? 9.433 -12.905 -14.607 1.00 88.88 94 VAL A CA 1
ATOM 772 C C . VAL A 1 94 ? 10.540 -12.721 -15.635 1.00 88.88 94 VAL A C 1
ATOM 774 O O . VAL A 1 94 ? 11.575 -13.371 -15.520 1.00 88.88 94 VAL A O 1
ATOM 777 N N . LYS A 1 95 ? 10.359 -11.861 -16.642 1.00 87.06 95 LYS A N 1
ATOM 778 C CA . LYS A 1 95 ? 11.337 -11.730 -17.727 1.00 87.06 95 LYS A CA 1
ATOM 779 C C . LYS A 1 95 ? 12.454 -10.764 -17.367 1.00 87.06 95 LYS A C 1
ATOM 781 O O . LYS A 1 95 ? 13.619 -11.078 -17.595 1.00 87.06 95 LYS A O 1
ATOM 786 N N . TYR A 1 96 ? 12.120 -9.604 -16.805 1.00 87.69 96 TYR A N 1
ATOM 787 C CA . TYR A 1 96 ? 13.095 -8.539 -16.553 1.00 87.69 96 TYR A CA 1
ATOM 788 C C . TYR A 1 96 ? 13.566 -8.486 -15.095 1.00 87.69 96 TYR A C 1
ATOM 790 O O . TYR A 1 96 ? 12.834 -8.804 -14.152 1.00 87.69 96 TYR A O 1
ATOM 798 N N . ASP A 1 97 ? 14.790 -7.989 -14.919 1.00 90.00 97 ASP A N 1
ATOM 799 C CA . ASP A 1 97 ? 15.369 -7.679 -13.607 1.00 90.00 97 ASP A CA 1
ATOM 800 C C . ASP A 1 97 ? 15.044 -6.268 -13.137 1.00 90.00 97 ASP A C 1
ATOM 802 O O . ASP A 1 97 ? 15.170 -5.957 -11.960 1.00 90.00 97 ASP A O 1
ATOM 806 N N . VAL A 1 98 ? 14.657 -5.383 -14.053 1.00 91.00 98 VAL A N 1
ATOM 807 C CA . VAL A 1 98 ? 14.421 -3.972 -13.758 1.00 91.00 98 VAL A CA 1
ATOM 808 C C . VAL A 1 98 ? 13.083 -3.568 -14.341 1.00 91.00 98 VAL A C 1
ATOM 810 O O . VAL A 1 98 ? 12.879 -3.663 -15.549 1.00 91.00 98 VAL A O 1
ATOM 813 N N . PHE A 1 99 ? 12.202 -3.036 -13.498 1.00 92.44 99 PHE A N 1
ATOM 814 C CA . PHE A 1 99 ? 10.910 -2.515 -13.931 1.00 92.44 99 PHE A CA 1
ATOM 815 C C . PHE A 1 99 ? 10.819 -1.012 -13.682 1.00 92.44 99 PHE A C 1
ATOM 817 O O . PHE A 1 99 ? 10.788 -0.579 -12.524 1.00 92.44 99 PHE A O 1
ATOM 824 N N . PRO A 1 100 ? 10.770 -0.193 -14.752 1.00 92.81 100 PRO A N 1
ATOM 825 C CA . PRO A 1 100 ? 10.651 1.249 -14.621 1.00 92.81 100 PRO A CA 1
ATOM 826 C C . PRO A 1 100 ? 9.344 1.670 -13.951 1.00 92.81 100 PRO A C 1
ATOM 828 O O . PRO A 1 100 ? 8.281 1.114 -14.234 1.00 92.81 100 PRO A O 1
ATOM 831 N N . PHE A 1 101 ? 9.390 2.737 -13.152 1.00 94.88 101 PHE A N 1
ATOM 832 C CA . PHE A 1 101 ? 8.191 3.276 -12.500 1.00 94.88 101 PHE A CA 1
ATOM 833 C C . PHE A 1 101 ? 7.088 3.686 -13.484 1.00 94.88 101 PHE A C 1
ATOM 835 O O . PHE A 1 101 ? 5.911 3.565 -13.158 1.00 94.88 101 PHE A O 1
ATOM 842 N N . GLU A 1 102 ? 7.450 4.148 -14.685 1.00 92.38 102 GLU A N 1
ATOM 843 C CA . GLU A 1 102 ? 6.485 4.482 -15.744 1.00 92.38 102 GLU A CA 1
ATOM 844 C C . GLU A 1 102 ? 5.615 3.284 -16.123 1.00 92.38 102 GLU A C 1
ATOM 846 O O . GLU A 1 102 ? 4.392 3.387 -16.177 1.00 92.38 102 GLU A O 1
ATOM 851 N N . ILE A 1 103 ? 6.257 2.137 -16.347 1.00 92.81 103 ILE A N 1
ATOM 852 C CA . ILE A 1 103 ? 5.606 0.906 -16.792 1.00 92.81 103 ILE A CA 1
ATOM 853 C C . ILE A 1 103 ? 4.767 0.329 -15.663 1.00 92.81 103 ILE A C 1
ATOM 855 O O . ILE A 1 103 ? 3.600 0.011 -15.873 1.00 92.81 103 ILE A O 1
ATOM 859 N N . LEU A 1 104 ? 5.316 0.300 -14.447 1.00 95.75 104 LEU A N 1
ATOM 860 C CA . LEU A 1 104 ? 4.587 -0.142 -13.260 1.00 95.75 104 LEU A CA 1
ATOM 861 C C . LEU A 1 104 ? 3.357 0.725 -12.987 1.00 95.75 104 LEU A C 1
ATOM 863 O O . LEU A 1 104 ? 2.321 0.203 -12.593 1.00 95.75 104 LEU A O 1
ATOM 867 N N . TYR A 1 105 ? 3.430 2.035 -13.236 1.00 96.44 105 TYR A N 1
ATOM 868 C CA . TYR A 1 105 ? 2.278 2.917 -13.071 1.00 96.44 105 TYR A CA 1
ATOM 869 C C . TYR A 1 105 ? 1.207 2.704 -14.150 1.00 96.44 105 TYR A C 1
ATOM 871 O O . TYR A 1 105 ? 0.012 2.796 -13.863 1.00 96.44 105 TYR A O 1
ATOM 879 N N . ILE A 1 106 ? 1.601 2.417 -15.395 1.00 95.38 106 ILE A N 1
ATOM 880 C CA . ILE A 1 106 ? 0.649 2.043 -16.453 1.00 95.38 106 ILE A CA 1
ATOM 881 C C . ILE A 1 106 ? -0.035 0.723 -16.089 1.00 95.38 106 ILE A C 1
ATOM 883 O O . ILE A 1 106 ? -1.265 0.665 -16.115 1.00 95.38 106 ILE A O 1
ATOM 887 N N . LEU A 1 107 ? 0.746 -0.280 -15.682 1.00 96.50 107 LEU A N 1
ATOM 888 C CA . LEU A 1 107 ? 0.246 -1.578 -15.239 1.00 96.50 107 LEU A CA 1
ATOM 889 C C . LEU A 1 107 ? -0.722 -1.429 -14.060 1.00 96.50 107 LEU A C 1
ATOM 891 O O . LEU A 1 107 ? -1.840 -1.921 -14.138 1.00 96.50 107 LEU A O 1
ATOM 895 N N . TYR A 1 108 ? -0.358 -0.659 -13.033 1.00 96.06 108 TYR A N 1
ATOM 896 C CA . TYR A 1 108 ? -1.217 -0.370 -11.880 1.00 96.06 108 TYR A CA 1
ATOM 897 C C . TYR A 1 108 ? -2.573 0.228 -12.272 1.00 96.06 108 TYR A C 1
ATOM 899 O O . TYR A 1 108 ? -3.613 -0.194 -11.770 1.00 96.06 108 TYR A O 1
ATOM 907 N N . LYS A 1 109 ? -2.592 1.201 -13.191 1.00 95.25 109 LYS A N 1
ATOM 908 C CA . LYS A 1 109 ? -3.853 1.797 -13.654 1.00 95.25 109 LYS A CA 1
ATOM 909 C C . LYS A 1 109 ? -4.737 0.792 -14.385 1.00 95.25 109 LYS A C 1
ATOM 911 O O . LYS A 1 109 ? -5.953 0.897 -14.273 1.00 95.25 109 LYS A O 1
ATOM 916 N N . ASN A 1 110 ? -4.149 -0.111 -15.165 1.00 94.81 110 ASN A N 1
ATOM 917 C CA . ASN A 1 110 ? -4.911 -1.126 -15.884 1.00 94.81 110 ASN A CA 1
ATOM 918 C C . ASN A 1 110 ? -5.414 -2.209 -14.922 1.00 94.81 110 ASN A C 1
ATOM 920 O O . ASN A 1 110 ? -6.609 -2.471 -14.902 1.00 94.81 110 ASN A O 1
ATOM 924 N N . TYR A 1 111 ? -4.555 -2.692 -14.023 1.00 95.00 111 TYR A N 1
ATOM 925 C CA . TYR A 1 111 ? -4.928 -3.582 -12.924 1.00 95.00 111 TYR A CA 1
ATOM 926 C C . TYR A 1 111 ? -6.118 -3.045 -12.114 1.00 95.00 111 TYR A C 1
ATOM 928 O O . TYR A 1 111 ? -7.064 -3.777 -11.828 1.00 95.00 111 TYR A O 1
ATOM 936 N N . LEU A 1 112 ? -6.115 -1.749 -11.773 1.00 92.38 112 LEU A N 1
ATOM 937 C CA . LEU A 1 112 ? -7.224 -1.141 -11.037 1.00 92.38 112 LEU A CA 1
ATOM 938 C C . LEU A 1 112 ? -8.531 -1.094 -11.825 1.00 92.38 112 LEU A C 1
ATOM 940 O O . LEU A 1 112 ? -9.586 -1.195 -11.209 1.00 92.38 112 LEU A O 1
ATOM 944 N N . LYS A 1 113 ? -8.494 -0.924 -13.150 1.00 91.31 113 LYS A N 1
ATOM 945 C CA . LYS A 1 113 ? -9.721 -0.939 -13.959 1.00 91.31 113 LYS A CA 1
ATOM 946 C C . LYS A 1 113 ? -10.402 -2.301 -13.908 1.00 91.31 113 LYS A C 1
ATOM 948 O O . LYS A 1 113 ? -11.626 -2.342 -13.860 1.00 91.31 113 LYS A O 1
ATOM 953 N N . ASP A 1 114 ? -9.613 -3.366 -13.871 1.00 90.62 114 ASP A N 1
ATOM 954 C CA . ASP A 1 114 ? -10.130 -4.729 -13.925 1.00 90.62 114 ASP A CA 1
ATOM 955 C C . ASP A 1 114 ? -10.575 -5.215 -12.538 1.00 90.62 114 ASP A C 1
ATOM 957 O O . ASP A 1 114 ? -11.640 -5.813 -12.405 1.00 90.62 114 ASP A O 1
ATOM 961 N N . ASN A 1 115 ? -9.814 -4.888 -11.488 1.00 87.31 115 ASN A N 1
ATOM 962 C CA . ASN A 1 115 ? -10.067 -5.393 -10.132 1.00 87.31 115 ASN A CA 1
ATOM 963 C C . ASN A 1 115 ? -10.917 -4.449 -9.271 1.00 87.31 115 ASN A C 1
ATOM 965 O O . ASN A 1 115 ? -11.670 -4.895 -8.412 1.00 87.31 115 ASN A O 1
ATOM 969 N N . ASN A 1 116 ? -10.812 -3.136 -9.487 1.00 83.94 116 ASN A N 1
ATOM 970 C CA . ASN A 1 116 ? -11.474 -2.112 -8.677 1.00 83.94 116 ASN A CA 1
ATOM 971 C C . ASN A 1 116 ? -11.955 -0.926 -9.548 1.00 83.94 116 ASN A C 1
ATOM 973 O O . ASN A 1 116 ? -11.530 0.214 -9.313 1.00 83.94 116 ASN A O 1
ATOM 977 N N . PRO A 1 117 ? -12.859 -1.141 -10.529 1.00 82.69 117 PRO A N 1
ATOM 978 C CA . PRO A 1 117 ? -13.221 -0.145 -11.551 1.00 82.69 117 PRO A CA 1
ATOM 979 C C . PRO A 1 117 ? -13.774 1.169 -10.983 1.00 82.69 117 PRO A C 1
ATOM 981 O O . PRO A 1 117 ? -13.613 2.231 -11.580 1.00 82.69 117 PRO A O 1
ATOM 984 N N . SER A 1 118 ? -14.406 1.116 -9.809 1.00 78.75 118 SER A N 1
ATOM 985 C CA . SER A 1 118 ? -14.960 2.289 -9.119 1.00 78.75 118 SER A CA 1
ATOM 986 C C . SER A 1 118 ? -13.908 3.119 -8.371 1.00 78.75 118 SER A C 1
ATOM 988 O O . SER A 1 118 ? -14.231 4.180 -7.831 1.00 78.75 118 SER A O 1
ATOM 990 N N . SER A 1 119 ? -12.665 2.641 -8.275 1.00 77.31 119 SER A N 1
ATOM 991 C CA . SER A 1 119 ? -11.587 3.324 -7.562 1.00 77.31 119 SER A CA 1
ATOM 992 C C . SER A 1 119 ? -10.847 4.306 -8.470 1.00 77.31 119 SER A C 1
ATOM 994 O O . SER A 1 119 ? -10.528 4.018 -9.621 1.00 77.31 119 SER A O 1
ATOM 996 N N . THR A 1 120 ? -10.547 5.496 -7.948 1.00 83.94 120 THR A N 1
ATOM 997 C CA . THR A 1 120 ? -9.669 6.438 -8.647 1.00 83.94 120 THR A CA 1
ATOM 998 C C . THR A 1 120 ? -8.213 6.010 -8.442 1.00 83.94 120 THR A C 1
ATOM 1000 O O . THR A 1 120 ? -7.804 5.833 -7.289 1.00 83.94 120 THR A O 1
ATOM 1003 N N . PRO A 1 121 ? -7.404 5.871 -9.510 1.00 87.81 121 PRO A N 1
ATOM 1004 C CA . PRO A 1 121 ? -5.991 5.555 -9.362 1.00 87.81 121 PRO A CA 1
ATOM 1005 C C . PRO A 1 121 ? -5.265 6.676 -8.618 1.00 87.81 121 PRO A C 1
ATOM 1007 O O . PRO A 1 121 ? -5.536 7.862 -8.827 1.00 87.81 121 PRO A O 1
ATOM 1010 N N . LEU A 1 122 ? -4.308 6.302 -7.768 1.00 90.19 122 LEU A N 1
ATOM 1011 C CA . LEU A 1 122 ? -3.421 7.269 -7.128 1.00 90.19 122 LEU A CA 1
ATOM 1012 C C . LEU A 1 122 ? -2.636 8.058 -8.178 1.00 90.19 122 LEU A C 1
ATOM 1014 O O . LEU A 1 122 ? -2.266 7.525 -9.221 1.00 90.19 122 LEU A O 1
ATOM 1018 N N . GLY A 1 123 ? -2.314 9.317 -7.874 1.00 92.62 123 GLY A N 1
ATOM 1019 C CA . GLY A 1 123 ? -1.381 10.087 -8.692 1.00 92.62 123 GLY A CA 1
ATOM 1020 C C . GLY A 1 123 ? -0.006 9.412 -8.743 1.00 92.62 123 GLY A C 1
ATOM 1021 O O . GLY A 1 123 ? 0.446 8.826 -7.760 1.00 92.62 123 GLY A O 1
ATOM 1022 N N . LYS A 1 124 ? 0.690 9.526 -9.876 1.00 94.25 124 LYS A N 1
ATOM 1023 C CA . LYS A 1 124 ? 1.952 8.817 -10.146 1.00 94.25 124 LYS A CA 1
ATOM 1024 C C . LYS A 1 124 ? 3.018 8.956 -9.052 1.00 94.25 124 LYS A C 1
ATOM 1026 O O . LYS A 1 124 ? 3.605 7.960 -8.650 1.00 94.25 124 LYS A O 1
ATOM 1031 N N . ASN A 1 125 ? 3.260 10.163 -8.539 1.00 93.75 125 ASN A N 1
ATOM 1032 C CA . ASN A 1 125 ? 4.264 10.375 -7.485 1.00 93.75 125 ASN A CA 1
ATOM 1033 C C . ASN A 1 125 ? 3.858 9.714 -6.158 1.00 93.75 125 ASN A C 1
ATOM 1035 O O . ASN A 1 125 ? 4.707 9.167 -5.453 1.00 93.75 125 ASN A O 1
ATOM 1039 N N . THR A 1 126 ? 2.563 9.732 -5.835 1.00 90.94 126 THR A N 1
ATOM 1040 C CA . THR A 1 126 ? 2.007 9.039 -4.668 1.00 90.94 126 THR A CA 1
ATOM 1041 C C . THR A 1 126 ? 2.138 7.532 -4.839 1.00 90.94 126 THR A C 1
ATOM 1043 O O . THR A 1 126 ? 2.641 6.874 -3.938 1.00 90.94 126 THR A O 1
ATOM 1046 N N . PHE A 1 127 ? 1.798 7.000 -6.017 1.00 95.06 127 PHE A N 1
ATOM 1047 C CA . PHE A 1 127 ? 2.014 5.594 -6.355 1.00 95.06 127 PHE A CA 1
ATOM 1048 C C . PHE A 1 127 ? 3.481 5.184 -6.184 1.00 95.06 127 PHE A C 1
ATOM 1050 O O . PHE A 1 127 ? 3.747 4.206 -5.503 1.00 95.06 127 PHE A O 1
ATOM 1057 N N . ILE A 1 128 ? 4.441 5.944 -6.724 1.00 95.50 128 ILE A N 1
ATOM 1058 C CA . ILE A 1 128 ? 5.876 5.636 -6.580 1.00 95.50 128 ILE A CA 1
ATOM 1059 C C . ILE A 1 128 ? 6.302 5.672 -5.104 1.00 95.50 128 ILE A C 1
ATOM 1061 O O . ILE A 1 128 ? 7.055 4.815 -4.643 1.00 95.50 128 ILE A O 1
ATOM 1065 N N . THR A 1 129 ? 5.812 6.648 -4.339 1.00 92.44 129 THR A N 1
ATOM 1066 C CA . THR A 1 129 ? 6.129 6.765 -2.908 1.00 92.44 129 THR A CA 1
ATOM 1067 C C . THR A 1 129 ? 5.599 5.565 -2.125 1.00 92.44 129 THR A C 1
ATOM 1069 O O . THR A 1 129 ? 6.335 4.980 -1.337 1.00 92.44 129 THR A O 1
ATOM 1072 N N . GLU A 1 130 ? 4.359 5.152 -2.380 1.00 91.19 130 GLU A N 1
ATOM 1073 C CA . GLU A 1 130 ? 3.762 3.977 -1.746 1.00 91.19 130 GLU A CA 1
ATOM 1074 C C . GLU A 1 130 ? 4.430 2.680 -2.207 1.00 91.19 130 GLU A C 1
ATOM 1076 O O . GLU A 1 130 ? 4.798 1.853 -1.377 1.00 91.19 130 GLU A O 1
ATOM 1081 N N . LEU A 1 131 ? 4.698 2.535 -3.507 1.00 95.19 131 LEU A N 1
ATOM 1082 C CA . LEU A 1 131 ? 5.354 1.359 -4.075 1.00 95.19 131 LEU A CA 1
ATOM 1083 C C . LEU A 1 131 ? 6.731 1.130 -3.440 1.00 95.19 131 LEU A C 1
ATOM 1085 O O . LEU A 1 131 ? 7.061 0.019 -3.035 1.00 95.19 131 LEU A O 1
ATOM 1089 N N . THR A 1 132 ? 7.529 2.191 -3.295 1.00 94.75 132 THR A N 1
ATOM 1090 C CA . THR A 1 132 ? 8.861 2.077 -2.682 1.00 94.75 132 THR A CA 1
ATOM 1091 C C . THR A 1 132 ? 8.804 1.732 -1.194 1.00 94.75 132 THR A C 1
ATOM 1093 O O . THR A 1 132 ? 9.757 1.141 -0.692 1.00 94.75 132 THR A O 1
ATOM 1096 N N . ARG A 1 133 ? 7.705 2.047 -0.492 1.00 90.94 133 ARG A N 1
ATOM 1097 C CA . ARG A 1 133 ? 7.464 1.621 0.897 1.00 90.94 133 ARG A CA 1
ATOM 1098 C C . ARG A 1 133 ? 7.043 0.157 0.981 1.00 90.94 133 ARG A C 1
ATOM 1100 O O . ARG A 1 133 ? 7.572 -0.564 1.821 1.00 90.94 133 ARG A O 1
ATOM 1107 N N . VAL A 1 134 ? 6.108 -0.288 0.140 1.00 91.56 134 VAL A N 1
ATOM 1108 C CA . VAL A 1 134 ? 5.591 -1.669 0.198 1.00 91.56 134 VAL A CA 1
ATOM 1109 C C . VAL A 1 134 ? 6.617 -2.698 -0.271 1.00 91.56 134 VAL A C 1
ATOM 1111 O O . VAL A 1 134 ? 6.713 -3.762 0.325 1.00 91.56 134 VAL A O 1
ATOM 1114 N N . VAL A 1 135 ? 7.461 -2.357 -1.250 1.00 94.12 135 VAL A N 1
ATOM 1115 C CA . VAL A 1 135 ? 8.536 -3.239 -1.746 1.00 94.12 135 VAL A CA 1
ATOM 1116 C C . VAL A 1 135 ? 9.610 -3.513 -0.685 1.00 94.12 135 VAL A C 1
ATOM 1118 O O . VAL A 1 135 ? 10.332 -4.496 -0.775 1.00 94.12 135 VAL A O 1
ATOM 1121 N N . GLN A 1 136 ? 9.704 -2.690 0.363 1.00 90.31 136 GLN A N 1
ATOM 1122 C CA . GLN A 1 136 ? 10.614 -2.930 1.490 1.00 90.31 136 GLN A CA 1
ATOM 1123 C C . GLN A 1 136 ? 10.053 -3.908 2.534 1.00 90.31 136 GLN A C 1
ATOM 1125 O O . GLN A 1 136 ? 10.753 -4.233 3.491 1.00 90.31 136 GLN A O 1
ATOM 1130 N N . LYS A 1 137 ? 8.809 -4.379 2.377 1.00 87.56 137 LYS A N 1
ATOM 1131 C CA . LYS A 1 137 ? 8.152 -5.300 3.313 1.00 87.56 137 LYS A CA 1
ATOM 1132 C C . LYS A 1 137 ? 8.083 -6.722 2.731 1.00 87.56 137 LYS A C 1
ATOM 1134 O O . LYS A 1 137 ? 7.827 -6.863 1.534 1.00 87.56 137 LYS A O 1
ATOM 1139 N N . PRO A 1 138 ? 8.278 -7.784 3.536 1.00 85.75 138 PRO A N 1
ATOM 1140 C CA . PRO A 1 138 ? 8.039 -9.156 3.088 1.00 85.75 138 PRO A CA 1
ATOM 1141 C C . PRO A 1 138 ? 6.582 -9.375 2.626 1.00 85.75 138 PRO A C 1
ATOM 1143 O O . PRO A 1 138 ? 5.677 -8.725 3.159 1.00 85.75 138 PRO A O 1
ATOM 1146 N N . PRO A 1 139 ? 6.329 -10.274 1.653 1.00 89.75 139 PRO A N 1
ATOM 1147 C CA . PRO A 1 139 ? 7.316 -11.089 0.929 1.00 89.75 139 PRO A CA 1
ATOM 1148 C C . PRO A 1 139 ? 8.001 -10.339 -0.229 1.00 89.75 139 PRO A C 1
ATOM 1150 O O . PRO A 1 139 ? 8.968 -10.826 -0.801 1.00 89.75 139 PRO A O 1
ATOM 1153 N N . LEU A 1 140 ? 7.538 -9.134 -0.580 1.00 91.56 140 LEU A N 1
ATOM 1154 C CA . LEU A 1 140 ? 8.073 -8.380 -1.723 1.00 91.56 140 LEU A CA 1
ATOM 1155 C C . LEU A 1 140 ? 9.558 -8.043 -1.554 1.00 91.56 140 LEU A C 1
ATOM 1157 O O . LEU A 1 140 ? 10.310 -8.078 -2.525 1.00 91.56 140 LEU A O 1
ATOM 1161 N N . ALA A 1 141 ? 9.979 -7.770 -0.318 1.00 92.19 141 ALA A N 1
ATOM 1162 C CA . ALA A 1 141 ? 11.365 -7.471 0.023 1.00 92.19 141 ALA A CA 1
ATOM 1163 C C . ALA A 1 141 ? 12.345 -8.616 -0.263 1.00 92.19 141 ALA A C 1
ATOM 1165 O O . ALA A 1 141 ? 13.548 -8.346 -0.326 1.00 92.19 141 ALA A O 1
ATOM 1166 N N . ASP A 1 142 ? 11.863 -9.853 -0.422 1.00 92.12 142 ASP A N 1
ATOM 1167 C CA . ASP A 1 142 ? 12.693 -11.036 -0.676 1.00 92.12 142 ASP A CA 1
ATOM 1168 C C . ASP A 1 142 ? 13.129 -11.118 -2.144 1.00 92.12 142 ASP A C 1
ATOM 1170 O O . ASP A 1 142 ? 14.192 -11.654 -2.459 1.00 92.12 142 ASP A O 1
ATOM 1174 N N . GLU A 1 143 ? 12.344 -10.529 -3.042 1.00 92.50 143 GLU A N 1
ATOM 1175 C CA . GLU A 1 143 ? 12.581 -10.571 -4.482 1.00 92.50 143 GLU A CA 1
ATOM 1176 C C . GLU A 1 143 ? 12.934 -9.202 -5.060 1.00 92.50 143 GLU A C 1
ATOM 1178 O O . GLU A 1 143 ? 13.786 -9.109 -5.942 1.00 92.50 143 GLU A O 1
ATOM 1183 N N . TRP A 1 144 ? 12.335 -8.129 -4.549 1.00 95.19 144 TRP A N 1
ATOM 1184 C CA . TRP A 1 144 ? 12.434 -6.790 -5.116 1.00 95.19 144 TRP A CA 1
ATOM 1185 C C . TRP A 1 144 ? 13.169 -5.828 -4.185 1.00 95.19 144 TRP A C 1
ATOM 1187 O O . TRP A 1 144 ? 13.057 -5.873 -2.961 1.00 95.19 144 TRP A O 1
ATOM 1197 N N . VAL A 1 145 ? 13.923 -4.909 -4.784 1.00 95.00 145 VAL A N 1
ATOM 1198 C CA . VAL A 1 145 ? 14.644 -3.833 -4.104 1.00 95.00 145 VAL A CA 1
ATOM 1199 C C . VAL A 1 145 ? 14.377 -2.517 -4.810 1.00 95.00 145 VAL A C 1
ATOM 1201 O O . VAL A 1 145 ? 14.465 -2.394 -6.031 1.00 95.00 145 VAL A O 1
ATOM 1204 N N . TYR A 1 146 ? 14.098 -1.492 -4.013 1.00 95.81 146 TYR A N 1
ATOM 1205 C CA . TYR A 1 146 ? 14.136 -0.113 -4.469 1.00 95.81 146 TYR A CA 1
ATOM 1206 C C . TYR A 1 146 ? 15.565 0.441 -4.306 1.00 95.81 146 TYR A C 1
ATOM 1208 O O . TYR A 1 146 ? 16.048 0.501 -3.175 1.00 95.81 146 TYR A O 1
ATOM 1216 N N . PRO A 1 147 ? 16.240 0.892 -5.385 1.00 94.44 147 PRO A N 1
ATOM 1217 C CA . PRO A 1 147 ? 17.629 1.361 -5.322 1.00 94.44 147 PRO A CA 1
ATOM 1218 C C . PRO A 1 147 ? 17.869 2.590 -4.437 1.00 94.44 147 PRO A C 1
ATOM 1220 O O . PRO A 1 147 ? 19.013 2.868 -4.097 1.00 94.44 147 PRO A O 1
ATOM 1223 N N . GLY A 1 148 ? 16.823 3.336 -4.072 1.00 94.19 148 GLY A N 1
ATOM 1224 C CA . GLY A 1 148 ? 16.937 4.538 -3.250 1.00 94.19 148 GLY A CA 1
ATOM 1225 C C . GLY A 1 148 ? 17.002 5.839 -4.053 1.00 94.19 148 GLY A C 1
ATOM 1226 O O . GLY A 1 148 ? 16.720 5.890 -5.257 1.00 94.19 148 GLY A O 1
ATOM 1227 N N . ARG A 1 149 ? 17.342 6.923 -3.349 1.00 93.75 149 ARG A N 1
ATOM 1228 C CA . ARG A 1 149 ? 17.534 8.262 -3.920 1.00 93.75 149 ARG A CA 1
ATOM 1229 C C . ARG A 1 149 ? 19.013 8.645 -3.882 1.00 93.75 149 ARG A C 1
ATOM 1231 O O . ARG A 1 149 ? 19.726 8.266 -2.959 1.00 93.75 149 ARG A O 1
ATOM 1238 N N . GLY A 1 150 ? 19.467 9.368 -4.901 1.00 91.38 150 GLY A N 1
ATOM 1239 C CA . GLY A 1 150 ? 20.821 9.910 -4.985 1.00 91.38 150 GLY A CA 1
ATOM 1240 C C . GLY A 1 150 ? 20.978 11.212 -4.195 1.00 91.38 150 GLY A C 1
ATOM 1241 O O . GLY A 1 150 ? 20.037 11.690 -3.564 1.00 91.38 150 GLY A O 1
ATOM 1242 N N . ALA A 1 151 ? 22.163 11.822 -4.289 1.00 89.25 151 ALA A N 1
ATOM 1243 C CA . ALA A 1 151 ? 22.518 13.037 -3.545 1.00 89.25 151 ALA A CA 1
ATOM 1244 C C . ALA A 1 151 ? 21.558 14.221 -3.779 1.00 89.25 151 ALA A C 1
ATOM 1246 O O . ALA A 1 151 ? 21.257 14.961 -2.849 1.00 89.25 151 ALA A O 1
ATOM 1247 N N . ASN A 1 152 ? 21.015 14.358 -4.993 1.00 91.44 152 ASN A N 1
ATOM 1248 C CA . ASN A 1 152 ? 20.072 15.426 -5.350 1.00 91.44 152 ASN A CA 1
ATOM 1249 C C . ASN A 1 152 ? 18.611 15.097 -4.991 1.00 91.44 152 ASN A C 1
ATOM 1251 O O . ASN A 1 152 ? 17.697 15.750 -5.479 1.00 91.44 152 ASN A O 1
ATOM 1255 N N . ASN A 1 153 ? 18.373 14.058 -4.182 1.00 89.00 153 ASN A N 1
ATOM 1256 C CA . ASN A 1 153 ? 17.044 13.532 -3.860 1.00 89.00 153 ASN A CA 1
ATOM 1257 C C . ASN A 1 153 ? 16.267 12.965 -5.073 1.00 89.00 153 ASN A C 1
ATOM 1259 O O . ASN A 1 153 ? 15.071 12.688 -4.982 1.00 89.00 153 ASN A O 1
ATOM 1263 N N . ASP A 1 154 ? 16.938 12.721 -6.198 1.00 91.38 154 ASP A N 1
ATOM 1264 C CA . ASP A 1 154 ? 16.365 12.042 -7.363 1.00 91.38 154 ASP A CA 1
ATOM 1265 C C . ASP A 1 154 ? 16.429 10.521 -7.213 1.00 91.38 154 ASP A C 1
ATOM 1267 O O . ASP A 1 154 ? 17.357 9.983 -6.611 1.00 91.38 154 ASP A O 1
ATOM 1271 N N . HIS A 1 155 ? 15.468 9.801 -7.795 1.00 94.06 155 HIS A N 1
ATOM 1272 C CA . HIS A 1 155 ? 15.515 8.338 -7.849 1.00 94.06 155 HIS A CA 1
ATOM 1273 C C . HIS A 1 155 ? 16.777 7.859 -8.581 1.00 94.06 155 HIS A C 1
ATOM 1275 O O . HIS A 1 155 ? 17.094 8.345 -9.671 1.00 94.06 155 HIS A O 1
ATOM 1281 N N . ILE A 1 156 ? 17.485 6.887 -7.999 1.00 94.38 156 ILE A N 1
ATOM 1282 C CA . ILE A 1 156 ? 18.707 6.347 -8.600 1.00 94.38 156 ILE A CA 1
ATOM 1283 C C . ILE A 1 156 ? 18.367 5.671 -9.929 1.00 94.38 156 ILE A C 1
ATOM 1285 O O . ILE A 1 156 ? 17.501 4.800 -10.010 1.00 94.38 156 ILE A O 1
ATOM 1289 N N . LYS A 1 157 ? 19.074 6.085 -10.985 1.00 92.12 157 LYS A N 1
ATOM 1290 C CA . LYS A 1 157 ? 18.979 5.466 -12.307 1.00 92.12 157 LYS A CA 1
ATOM 1291 C C . LYS A 1 157 ? 19.853 4.222 -12.340 1.00 92.12 157 LYS A C 1
ATOM 1293 O O . LYS A 1 157 ? 21.070 4.345 -12.203 1.00 92.12 157 LYS A O 1
ATOM 1298 N N . VAL A 1 158 ? 19.272 3.060 -12.588 1.00 90.44 158 VAL A N 1
ATOM 1299 C CA . VAL A 1 158 ? 19.973 1.778 -12.739 1.00 90.44 158 VAL A CA 1
ATOM 1300 C C . VAL A 1 158 ? 20.069 1.390 -14.213 1.00 90.44 158 VAL A C 1
ATOM 1302 O O . VAL A 1 158 ? 19.192 1.788 -14.981 1.00 90.44 158 VAL A O 1
ATOM 1305 N N . PRO A 1 159 ? 21.122 0.675 -14.646 1.00 88.06 159 PRO A N 1
ATOM 1306 C CA . PRO A 1 159 ? 21.189 0.144 -16.001 1.00 88.06 159 PRO A CA 1
ATOM 1307 C C . PRO A 1 159 ? 19.959 -0.706 -16.310 1.00 88.06 159 PRO A C 1
ATOM 1309 O O . PRO A 1 159 ? 19.586 -1.555 -15.503 1.00 88.06 159 PRO A O 1
ATOM 1312 N N . PHE A 1 160 ? 19.327 -0.462 -17.454 1.00 83.19 160 PHE A N 1
ATOM 1313 C CA . PHE A 1 160 ? 18.318 -1.385 -17.953 1.00 83.19 160 PHE A CA 1
ATOM 1314 C C . PHE A 1 160 ? 19.038 -2.568 -18.602 1.00 83.19 160 PHE A C 1
ATOM 1316 O O . PHE A 1 160 ? 20.020 -2.364 -19.321 1.00 83.19 160 PHE A O 1
ATOM 1323 N N . GLY A 1 161 ? 18.593 -3.784 -18.287 1.00 72.81 161 GLY A N 1
ATOM 1324 C CA . GLY A 1 161 ? 19.150 -5.005 -18.857 1.00 72.81 161 GLY A CA 1
ATOM 1325 C C . GLY A 1 161 ? 18.915 -5.106 -20.365 1.00 72.81 161 GLY A C 1
ATOM 1326 O O . GLY A 1 161 ? 18.337 -4.223 -21.000 1.00 72.81 161 GLY A O 1
ATOM 1327 N N . TYR A 1 162 ? 19.382 -6.205 -20.942 1.00 65.94 162 TYR A N 1
ATOM 1328 C CA . TYR A 1 162 ? 19.111 -6.527 -22.338 1.00 65.94 162 TYR A CA 1
ATOM 1329 C C . TYR A 1 162 ? 17.646 -6.934 -22.518 1.00 65.94 162 TYR A C 1
ATOM 1331 O O . TYR A 1 162 ? 16.984 -7.344 -21.564 1.00 65.94 162 TYR A O 1
ATOM 1339 N N . ASP A 1 163 ? 17.140 -6.815 -23.743 1.00 67.94 163 ASP A N 1
ATOM 1340 C CA . ASP A 1 163 ? 15.800 -7.287 -24.066 1.00 67.94 163 ASP A CA 1
ATOM 1341 C C . ASP A 1 163 ? 15.728 -8.814 -23.906 1.00 67.94 163 ASP A C 1
ATOM 1343 O O . ASP A 1 163 ? 16.403 -9.558 -24.618 1.00 67.94 163 ASP A O 1
ATOM 1347 N N . CYS A 1 164 ? 14.938 -9.272 -22.939 1.00 67.38 164 CYS A N 1
ATOM 1348 C CA . CYS A 1 164 ? 14.686 -10.683 -22.656 1.00 67.38 164 CYS A CA 1
ATOM 1349 C C . CYS A 1 164 ? 13.364 -11.182 -23.267 1.00 67.38 164 CYS A C 1
ATOM 1351 O O . CYS A 1 164 ? 12.904 -12.281 -22.948 1.00 67.38 164 CYS A O 1
ATOM 1353 N N . GLY A 1 165 ? 12.781 -10.404 -24.186 1.00 75.19 165 GLY A N 1
ATOM 1354 C CA . GLY A 1 165 ? 11.556 -10.741 -24.895 1.00 75.19 165 GLY A CA 1
ATOM 1355 C C . GLY A 1 165 ? 10.289 -10.356 -24.135 1.00 75.19 165 GLY A C 1
ATOM 1356 O O . GLY A 1 165 ? 10.305 -9.705 -23.100 1.00 75.19 165 GLY A O 1
ATOM 1357 N N . ARG A 1 166 ? 9.142 -10.755 -24.680 1.00 78.38 166 ARG A N 1
ATOM 1358 C CA . ARG A 1 166 ? 7.831 -10.283 -24.227 1.00 78.38 166 ARG A CA 1
ATOM 1359 C C . ARG A 1 166 ? 7.520 -10.708 -22.781 1.00 78.38 166 ARG A C 1
ATOM 1361 O O . ARG A 1 166 ? 7.528 -11.897 -22.472 1.00 78.38 166 ARG A O 1
ATOM 1368 N N . GLU A 1 167 ? 7.181 -9.738 -21.929 1.00 88.06 167 GLU A N 1
ATOM 1369 C CA . GLU A 1 167 ? 6.622 -9.977 -20.589 1.00 88.06 167 GLU A CA 1
ATOM 1370 C C . GLU A 1 167 ? 5.121 -10.276 -20.699 1.00 88.06 167 GLU A C 1
ATOM 1372 O O . GLU A 1 167 ? 4.358 -9.453 -21.216 1.00 88.06 167 GLU A O 1
ATOM 1377 N N . GLU A 1 168 ? 4.700 -11.456 -20.241 1.00 90.12 168 GLU A N 1
ATOM 1378 C CA . GLU A 1 168 ? 3.338 -11.981 -20.434 1.00 90.12 168 GLU A CA 1
ATOM 1379 C C . GLU A 1 168 ? 2.301 -11.109 -19.727 1.00 90.12 168 GLU A C 1
ATOM 1381 O O . GLU A 1 168 ? 1.391 -10.599 -20.376 1.00 90.12 168 GLU A O 1
ATOM 1386 N N . LEU A 1 169 ? 2.523 -10.783 -18.451 1.00 93.06 169 LEU A N 1
ATOM 1387 C CA . LEU A 1 169 ? 1.609 -9.919 -17.705 1.00 93.06 169 LEU A CA 1
ATOM 1388 C C . LEU A 1 169 ? 1.418 -8.555 -18.384 1.00 93.06 169 LEU A C 1
ATOM 1390 O O . LEU A 1 169 ? 0.302 -8.070 -18.543 1.00 93.06 169 LEU A O 1
ATOM 1394 N N . LEU A 1 170 ? 2.507 -7.911 -18.816 1.00 92.31 170 LEU A N 1
ATOM 1395 C CA . LEU A 1 170 ? 2.412 -6.617 -19.503 1.00 92.31 170 LEU A CA 1
ATOM 1396 C C . LEU A 1 170 ? 1.625 -6.741 -20.809 1.00 92.31 170 LEU A C 1
ATOM 1398 O O . LEU A 1 170 ? 0.892 -5.831 -21.191 1.00 92.31 170 LEU A O 1
ATOM 1402 N N . SER A 1 171 ? 1.751 -7.885 -21.466 1.00 90.25 171 SER A N 1
ATOM 1403 C CA . SER A 1 171 ? 1.098 -8.190 -22.728 1.00 90.25 171 SER A CA 1
ATOM 1404 C C . SER A 1 171 ? -0.398 -8.390 -22.600 1.00 90.25 171 SER A C 1
ATOM 1406 O O . SER A 1 171 ? -1.124 -7.906 -23.469 1.00 90.25 171 SER A O 1
ATOM 1408 N N . ASP A 1 172 ? -0.839 -9.028 -21.520 1.00 92.50 172 ASP A N 1
ATOM 1409 C CA . ASP A 1 172 ? -2.255 -9.206 -21.198 1.00 92.50 172 ASP A CA 1
ATOM 1410 C C . ASP A 1 172 ? -2.949 -7.852 -21.026 1.00 92.50 172 ASP A C 1
ATOM 1412 O O . ASP A 1 172 ? -4.061 -7.638 -21.505 1.00 92.50 172 ASP A O 1
ATOM 1416 N N . TYR A 1 173 ? -2.234 -6.878 -20.458 1.00 92.00 173 TYR A N 1
ATOM 1417 C CA . TYR A 1 173 ? -2.695 -5.496 -20.332 1.00 92.00 173 TYR A CA 1
ATOM 1418 C C . TYR A 1 173 ? -2.403 -4.610 -21.557 1.00 92.00 173 TYR A C 1
ATOM 1420 O O . TYR A 1 173 ? -2.606 -3.392 -21.497 1.00 92.00 173 TYR A O 1
ATOM 1428 N N . GLY A 1 174 ? -1.906 -5.177 -22.663 1.00 90.44 174 GLY A N 1
ATOM 1429 C CA . GLY A 1 174 ? -1.601 -4.444 -23.898 1.00 90.44 174 GLY A CA 1
ATOM 1430 C C . GLY A 1 174 ? -0.467 -3.417 -23.765 1.00 90.44 174 GLY A C 1
ATOM 1431 O O . GLY A 1 174 ? -0.413 -2.446 -24.520 1.00 90.44 174 GLY A O 1
ATOM 1432 N N . ILE A 1 175 ? 0.429 -3.593 -22.795 1.00 89.38 175 ILE A N 1
ATOM 1433 C CA . ILE A 1 175 ? 1.549 -2.693 -22.519 1.00 89.38 175 ILE A CA 1
ATOM 1434 C C . ILE A 1 175 ? 2.761 -3.149 -23.332 1.00 89.38 175 ILE A C 1
ATOM 1436 O O . ILE A 1 175 ? 3.322 -4.219 -23.106 1.00 89.38 175 ILE A O 1
ATOM 1440 N N . ALA A 1 176 ? 3.198 -2.309 -24.271 1.00 83.12 176 ALA A N 1
ATOM 1441 C CA . ALA A 1 176 ? 4.411 -2.560 -25.041 1.00 83.12 176 ALA A CA 1
ATOM 1442 C C . ALA A 1 176 ? 5.661 -2.321 -24.174 1.00 83.12 176 ALA A C 1
ATOM 1444 O O . ALA A 1 176 ? 5.974 -1.182 -23.815 1.00 83.12 176 ALA A O 1
ATOM 1445 N N . PHE A 1 177 ? 6.377 -3.397 -23.845 1.00 79.88 177 PHE A N 1
ATOM 1446 C CA . PHE A 1 177 ? 7.628 -3.372 -23.091 1.00 79.88 177 PHE A CA 1
ATOM 1447 C C . PHE A 1 177 ? 8.549 -4.517 -23.556 1.00 79.88 177 PHE A C 1
ATOM 1449 O O . PHE A 1 177 ? 8.046 -5.628 -23.735 1.00 79.88 177 PHE A O 1
ATOM 1456 N N . PRO A 1 178 ? 9.847 -4.251 -23.792 1.00 70.31 178 PRO A N 1
ATOM 1457 C CA . PRO A 1 178 ? 10.536 -2.981 -23.604 1.00 70.31 178 PRO A CA 1
ATOM 1458 C C . PRO A 1 178 ? 10.241 -2.038 -24.780 1.00 70.31 178 PRO A C 1
ATOM 1460 O O . PRO A 1 178 ? 10.236 -2.432 -25.942 1.00 70.31 178 PRO A O 1
ATOM 1463 N N . GLY A 1 179 ? 9.954 -0.768 -24.497 1.00 65.50 179 GLY A N 1
ATOM 1464 C CA . GLY A 1 179 ? 9.776 0.216 -25.566 1.00 65.50 179 GLY A CA 1
ATOM 1465 C C . GLY A 1 179 ? 11.120 0.566 -26.230 1.00 65.50 179 GLY A C 1
ATOM 1466 O O . GLY A 1 179 ? 12.145 0.548 -25.546 1.00 65.50 179 GLY A O 1
ATOM 1467 N N . PRO A 1 180 ? 11.142 1.002 -27.506 1.00 56.91 180 PRO A N 1
ATOM 1468 C CA . PRO A 1 180 ? 12.371 1.381 -28.226 1.00 56.91 180 PRO A CA 1
ATOM 1469 C C . PRO A 1 180 ? 13.138 2.573 -27.608 1.00 56.91 180 PRO A C 1
ATOM 1471 O O . PRO A 1 180 ? 14.236 2.900 -28.046 1.00 56.91 180 PRO A O 1
ATOM 1474 N N . TYR A 1 181 ? 12.570 3.220 -26.584 1.00 51.31 181 TYR A N 1
ATOM 1475 C CA . TYR A 1 181 ? 13.088 4.420 -25.918 1.00 51.31 181 TYR A CA 1
ATOM 1476 C C . TYR A 1 181 ? 13.519 4.200 -24.467 1.00 51.31 181 TYR A C 1
ATOM 1478 O O . TYR A 1 181 ? 13.749 5.174 -23.744 1.00 51.31 181 TYR A O 1
ATOM 1486 N N . ILE A 1 182 ? 13.640 2.953 -24.007 1.00 62.75 182 ILE A N 1
ATOM 1487 C CA . ILE A 1 182 ? 14.244 2.720 -22.698 1.00 62.75 182 ILE A CA 1
ATOM 1488 C C . ILE A 1 182 ? 15.728 3.077 -22.813 1.00 62.75 182 ILE A C 1
ATOM 1490 O O . ILE A 1 182 ? 16.532 2.332 -23.365 1.00 62.75 182 ILE A O 1
ATOM 1494 N N . GLY A 1 183 ? 16.088 4.276 -22.344 1.00 62.41 183 GLY A N 1
ATOM 1495 C CA . GLY A 1 183 ? 17.482 4.694 -22.270 1.00 62.41 183 GLY A CA 1
ATOM 1496 C C . GLY A 1 183 ? 18.306 3.657 -21.506 1.00 62.41 183 GLY A C 1
ATOM 1497 O O . GLY A 1 183 ? 17.769 2.907 -20.695 1.00 62.41 183 GLY A O 1
ATOM 1498 N N . LYS A 1 184 ? 19.633 3.654 -21.698 1.00 76.62 184 LYS A N 1
ATOM 1499 C CA . LYS A 1 184 ? 20.544 2.700 -21.029 1.00 76.62 184 LYS A CA 1
ATOM 1500 C C . LYS A 1 184 ? 20.356 2.620 -19.506 1.00 76.62 184 LYS A C 1
ATOM 1502 O O . LYS A 1 184 ? 20.843 1.678 -18.892 1.00 76.62 184 LYS A O 1
ATOM 1507 N N . ARG A 1 185 ? 19.713 3.618 -18.881 1.00 86.56 185 ARG A N 1
ATOM 1508 C CA . ARG A 1 185 ? 19.404 3.647 -17.451 1.00 86.56 185 ARG A CA 1
ATOM 1509 C C . ARG A 1 185 ? 17.990 4.159 -17.174 1.00 86.56 185 ARG A C 1
ATOM 1511 O O . ARG A 1 185 ? 17.573 5.159 -17.756 1.00 86.56 185 ARG A O 1
ATOM 1518 N N . VAL A 1 186 ? 17.317 3.542 -16.209 1.00 90.12 186 VAL A N 1
ATOM 1519 C CA . VAL A 1 186 ? 15.931 3.824 -15.798 1.00 90.12 186 VAL A CA 1
ATOM 1520 C C . VAL A 1 186 ? 15.804 3.956 -14.286 1.00 90.12 186 VAL A C 1
ATOM 1522 O O . VAL A 1 186 ? 16.670 3.504 -13.544 1.00 90.12 186 VAL A O 1
ATOM 1525 N N . THR A 1 187 ? 14.719 4.568 -13.817 1.00 93.75 187 THR A N 1
ATOM 1526 C CA . THR A 1 187 ? 14.331 4.576 -12.399 1.00 93.75 187 THR A CA 1
ATOM 1527 C C . THR A 1 187 ? 13.197 3.583 -12.177 1.00 93.75 187 THR A C 1
ATOM 1529 O O . THR A 1 187 ? 12.246 3.536 -12.960 1.00 93.75 187 THR A O 1
ATOM 1532 N N . GLY A 1 188 ? 13.287 2.779 -11.122 1.00 93.75 188 GLY A N 1
ATOM 1533 C CA . GLY A 1 188 ? 12.338 1.698 -10.894 1.00 93.75 188 GLY A CA 1
ATOM 1534 C C . GLY A 1 188 ? 12.721 0.805 -9.725 1.00 93.75 188 GLY A C 1
ATOM 1535 O O . GLY A 1 188 ? 13.557 1.178 -8.900 1.00 93.75 188 GLY A O 1
ATOM 1536 N N . ILE A 1 189 ? 12.109 -0.373 -9.684 1.00 95.31 189 ILE A N 1
ATOM 1537 C CA . ILE A 1 189 ? 12.493 -1.462 -8.780 1.00 95.31 189 ILE A CA 1
ATOM 1538 C C . ILE A 1 189 ? 13.383 -2.457 -9.522 1.00 95.31 189 ILE A C 1
ATOM 1540 O O . ILE A 1 189 ? 13.312 -2.574 -10.749 1.00 95.31 189 ILE A O 1
ATOM 1544 N N . VAL A 1 190 ? 14.228 -3.149 -8.767 1.00 94.19 190 VAL A N 1
ATOM 1545 C CA . VAL A 1 190 ? 15.217 -4.098 -9.275 1.00 94.19 190 VAL A CA 1
ATOM 1546 C C . VAL A 1 190 ? 15.049 -5.424 -8.551 1.00 94.19 190 VAL A C 1
ATOM 1548 O O . VAL A 1 190 ? 14.838 -5.436 -7.339 1.00 94.19 190 VAL A O 1
ATOM 1551 N N . ARG A 1 191 ? 15.147 -6.534 -9.275 1.00 91.94 191 ARG A N 1
ATOM 1552 C CA . ARG A 1 191 ? 15.139 -7.875 -8.703 1.00 91.94 191 ARG A CA 1
ATOM 1553 C C . ARG A 1 191 ? 16.451 -8.117 -7.956 1.00 91.94 191 ARG A C 1
ATOM 1555 O O . ARG A 1 191 ? 17.525 -7.770 -8.442 1.00 91.94 191 ARG A O 1
ATOM 1562 N N . ARG A 1 192 ? 16.379 -8.708 -6.765 1.00 89.88 192 ARG A N 1
ATOM 1563 C CA . ARG A 1 192 ? 17.552 -9.072 -5.956 1.00 89.88 192 ARG A CA 1
ATOM 1564 C C . ARG A 1 192 ? 18.401 -10.132 -6.634 1.00 89.88 192 ARG A C 1
ATOM 1566 O O . ARG A 1 192 ? 19.620 -10.006 -6.672 1.00 89.88 192 ARG A O 1
ATOM 1573 N N . ASN A 1 193 ? 17.732 -11.161 -7.139 1.00 85.06 193 ASN A N 1
ATOM 1574 C CA . ASN A 1 193 ? 18.348 -12.284 -7.823 1.00 85.06 193 ASN A CA 1
ATOM 1575 C C . ASN A 1 193 ? 18.031 -12.145 -9.310 1.00 85.06 193 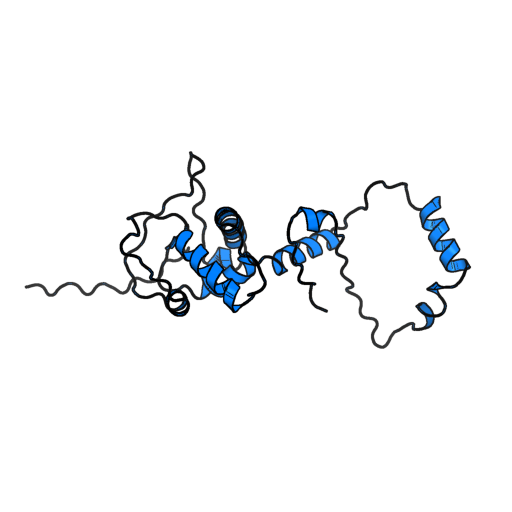ASN A C 1
ATOM 1577 O O . ASN A 1 193 ? 16.862 -12.287 -9.661 1.00 85.06 193 ASN A O 1
ATOM 1581 N N . PRO A 1 194 ? 19.019 -11.836 -10.162 1.00 79.00 194 PRO A N 1
ATOM 1582 C CA . PRO A 1 194 ? 18.786 -11.681 -11.588 1.00 79.00 194 PRO A CA 1
ATOM 1583 C C . PRO A 1 194 ? 18.207 -12.951 -12.214 1.00 79.00 194 PRO A C 1
ATOM 1585 O O . PRO A 1 194 ? 18.582 -14.066 -11.839 1.00 79.00 194 PRO A O 1
ATOM 1588 N N . VAL A 1 195 ? 17.325 -12.782 -13.192 1.00 73.88 195 VAL A N 1
ATOM 1589 C CA . VAL A 1 195 ? 16.811 -13.862 -14.029 1.00 73.88 195 VAL A CA 1
ATOM 1590 C C . VAL A 1 195 ? 17.987 -14.474 -14.791 1.00 73.88 195 VAL A C 1
ATOM 1592 O O . VAL A 1 195 ? 18.833 -13.766 -15.342 1.00 73.88 195 VAL A O 1
ATOM 1595 N N . ALA A 1 196 ? 18.066 -15.806 -14.812 1.00 67.00 196 ALA A N 1
ATOM 1596 C CA . ALA A 1 196 ? 19.123 -16.504 -15.531 1.00 67.00 196 ALA A CA 1
ATOM 1597 C C . ALA A 1 196 ? 19.084 -16.118 -17.018 1.00 67.00 196 ALA A C 1
ATOM 1599 O O . ALA A 1 196 ? 18.104 -16.381 -17.715 1.00 67.00 196 ALA A O 1
ATOM 1600 N N . VAL A 1 197 ? 20.156 -15.491 -17.503 1.00 60.03 197 VAL A N 1
ATOM 1601 C CA . VAL A 1 197 ? 20.294 -15.145 -18.918 1.00 60.03 197 VAL A CA 1
ATOM 1602 C C . VAL A 1 197 ? 20.470 -16.450 -19.703 1.00 60.03 197 VAL A C 1
ATOM 1604 O O . VAL A 1 197 ? 21.407 -17.196 -19.403 1.00 60.03 197 VAL A O 1
ATOM 1607 N N . PRO A 1 198 ? 19.620 -16.765 -20.698 1.00 53.12 198 PRO A N 1
ATOM 1608 C CA . PRO A 1 198 ? 19.899 -17.882 -21.589 1.00 53.12 198 PRO A CA 1
ATOM 1609 C C . PRO A 1 198 ? 21.221 -17.598 -22.310 1.00 53.12 198 PRO A C 1
ATOM 1611 O O . PRO A 1 198 ? 21.395 -16.525 -22.890 1.00 53.12 198 PRO A O 1
ATOM 1614 N N . ALA A 1 199 ? 22.172 -18.534 -22.222 1.00 46.84 199 ALA A N 1
ATOM 1615 C CA . ALA A 1 199 ? 23.482 -18.408 -22.850 1.00 46.84 199 ALA A CA 1
ATOM 1616 C C . ALA A 1 199 ? 23.308 -18.030 -24.328 1.00 46.84 199 ALA A C 1
ATOM 1618 O O . ALA A 1 199 ? 22.653 -18.747 -25.086 1.00 46.84 199 ALA A O 1
ATOM 1619 N N . GLN A 1 200 ? 23.856 -16.878 -24.722 1.00 48.91 200 GLN A N 1
ATOM 1620 C CA . GLN A 1 200 ? 23.868 -16.455 -26.116 1.00 48.91 200 GLN A CA 1
ATOM 1621 C C . GLN A 1 200 ? 24.622 -17.521 -26.917 1.00 48.91 200 GLN A C 1
ATOM 1623 O O . GLN A 1 200 ? 25.784 -17.799 -26.627 1.00 48.91 200 GLN A O 1
ATOM 1628 N N . SER A 1 201 ? 23.963 -18.143 -27.895 1.00 46.84 201 SER A N 1
ATOM 1629 C CA . SER A 1 201 ? 24.639 -18.990 -28.874 1.00 46.84 201 SER A CA 1
ATOM 1630 C C . SER A 1 201 ? 25.670 -18.132 -29.605 1.00 46.84 201 SER A C 1
ATOM 1632 O O . SER A 1 201 ? 25.293 -17.149 -30.250 1.00 46.84 201 SER A O 1
ATOM 1634 N N . GLU A 1 202 ? 26.951 -18.476 -29.473 1.00 40.25 202 GLU A N 1
ATOM 1635 C CA . GLU A 1 202 ? 28.038 -17.829 -30.207 1.00 40.25 202 GLU A CA 1
ATOM 1636 C C . GLU A 1 202 ? 27.719 -17.811 -31.713 1.00 40.25 202 GLU A C 1
ATOM 1638 O O . GLU A 1 202 ? 27.180 -18.793 -32.241 1.00 40.25 202 GLU A O 1
ATOM 1643 N N . PRO A 1 203 ? 28.000 -16.706 -32.428 1.00 51.94 203 PRO A N 1
ATOM 1644 C CA . PRO A 1 203 ? 27.788 -16.665 -33.866 1.00 51.94 203 PRO A CA 1
ATOM 1645 C C . PRO A 1 203 ? 28.689 -17.708 -34.547 1.00 51.94 203 PRO A C 1
ATOM 1647 O O . PRO A 1 203 ? 29.832 -17.894 -34.117 1.00 51.94 203 PRO A O 1
ATOM 1650 N N . PRO A 1 204 ? 28.208 -18.387 -35.606 1.00 49.09 204 PRO A N 1
ATOM 1651 C CA . PRO A 1 204 ? 29.013 -19.369 -36.315 1.00 49.09 204 PRO A CA 1
ATOM 1652 C C . PRO A 1 204 ? 30.276 -18.681 -36.834 1.00 49.09 204 PRO A C 1
ATOM 1654 O O . PRO A 1 204 ? 30.208 -17.678 -37.547 1.00 49.09 204 PRO A O 1
ATOM 1657 N N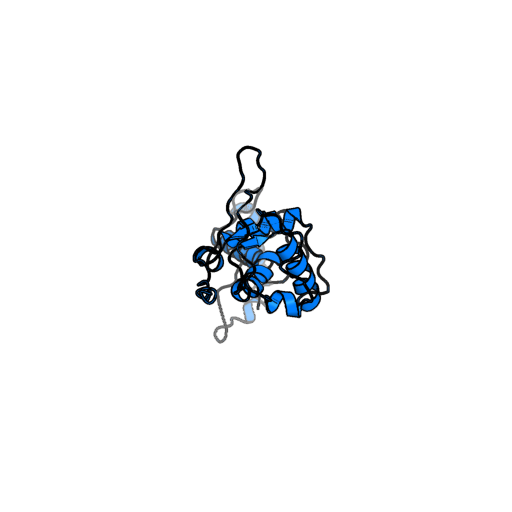 . THR A 1 205 ? 31.427 -19.203 -36.416 1.00 57.16 205 THR A N 1
ATOM 1658 C CA . THR A 1 205 ? 32.728 -18.772 -36.926 1.00 57.16 205 THR 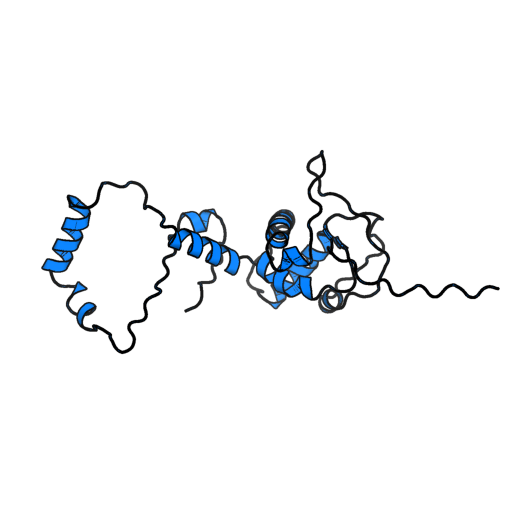A CA 1
ATOM 1659 C C . THR A 1 205 ? 32.755 -19.058 -38.427 1.00 57.16 205 THR A C 1
ATOM 1661 O O . THR A 1 205 ? 32.439 -20.175 -38.839 1.00 57.16 205 THR A O 1
ATOM 1664 N N . ALA A 1 206 ? 33.035 -18.015 -39.210 1.00 53.44 206 ALA A N 1
ATOM 1665 C CA . ALA A 1 206 ? 33.138 -18.060 -40.667 1.00 53.44 206 ALA A CA 1
ATOM 1666 C C . ALA A 1 206 ? 34.352 -18.869 -41.141 1.00 53.44 206 ALA A C 1
ATOM 1668 O O . ALA A 1 206 ? 35.383 -18.851 -40.429 1.00 53.44 206 ALA A O 1
#